Protein AF-0000000074259889 (afdb_homodimer)

InterPro domains:
  IPR001533 Pterin 4 alpha carbinolamine dehydratase [MF_00434] (2-91)
  IPR001533 Pterin 4 alpha carbinolamine dehydratase [PF01329] (4-90)
  IPR001533 Pterin 4 alpha carbinolamine dehydratase [PTHR12599] (6-91)
  IPR036428 Pterin 4 alpha carbinolamine dehydratase superfamily [G3DSA:3.30.1360.20] (1-92)
  IPR036428 Pterin 4 alpha carbinolamine dehydratase superfamily [SSF55248] (1-91)

Structure (mmCIF, N/CA/C/O backbone):
data_AF-0000000074259889-model_v1
#
loop_
_entity.id
_entity.type
_entity.pdbx_description
1 polymer 'Putative pterin-4-alpha-carbinolamine dehydratase'
#
loop_
_atom_site.group_PDB
_atom_site.id
_atom_site.type_symbol
_atom_site.label_atom_id
_atom_site.label_alt_id
_atom_site.label_comp_id
_atom_site.label_asym_id
_atom_site.label_entity_id
_atom_site.label_seq_id
_atom_site.pdbx_PDB_ins_code
_atom_site.Cartn_x
_atom_site.Cartn_y
_atom_site.Cartn_z
_atom_site.occupancy
_atom_site.B_iso_or_equiv
_atom_site.auth_seq_id
_atom_site.auth_comp_id
_atom_site.auth_asym_id
_atom_site.auth_atom_id
_atom_site.pdbx_PDB_model_num
ATOM 1 N N . MET A 1 1 ? -11.625 -25.125 -8.094 1 65.19 1 MET A N 1
ATOM 2 C CA . MET A 1 1 ? -10.789 -24.484 -7.082 1 65.19 1 MET A CA 1
ATOM 3 C C . MET A 1 1 ? -9.312 -24.703 -7.371 1 65.19 1 MET A C 1
ATOM 5 O O . MET A 1 1 ? -8.938 -25.719 -7.961 1 65.19 1 MET A O 1
ATOM 9 N N . ALA A 1 2 ? -8.523 -23.531 -7.41 1 77.81 2 ALA A N 1
ATOM 10 C CA . ALA A 1 2 ? -7.109 -23.719 -7.734 1 77.81 2 ALA A CA 1
ATOM 11 C C . ALA A 1 2 ? -6.426 -24.625 -6.715 1 77.81 2 ALA A C 1
ATOM 13 O O . ALA A 1 2 ? -6.773 -24.609 -5.527 1 77.81 2 ALA A O 1
ATOM 14 N N . ASP A 1 3 ? -5.613 -25.5 -7.137 1 90.56 3 ASP A N 1
ATOM 15 C CA . ASP A 1 3 ? -4.91 -26.453 -6.277 1 90.56 3 ASP A CA 1
ATOM 16 C C . ASP A 1 3 ? -3.805 -25.766 -5.484 1 90.56 3 ASP A C 1
ATOM 18 O O . ASP A 1 3 ? -3.062 -24.953 -6.023 1 90.56 3 ASP A O 1
ATOM 22 N N . LEU A 1 4 ? -3.832 -26.172 -4.176 1 97.5 4 LEU A N 1
ATOM 23 C CA . LEU A 1 4 ? -2.732 -25.734 -3.324 1 97.5 4 LEU A CA 1
ATOM 24 C C . LEU A 1 4 ? -1.427 -26.406 -3.73 1 97.5 4 LEU A C 1
ATOM 26 O O . LEU A 1 4 ? -1.41 -27.594 -4.043 1 97.5 4 LEU A O 1
ATOM 30 N N . LEU A 1 5 ? -0.472 -25.609 -3.768 1 98.06 5 LEU A N 1
ATOM 31 C CA . LEU A 1 5 ? 0.865 -26.172 -3.889 1 98.06 5 LEU A CA 1
ATOM 32 C C . LEU A 1 5 ? 1.308 -26.797 -2.57 1 98.06 5 LEU A C 1
ATOM 34 O O . LEU A 1 5 ? 0.966 -26.297 -1.495 1 98.06 5 LEU A O 1
ATOM 38 N N . SER A 1 6 ? 2.07 -27.859 -2.635 1 97.19 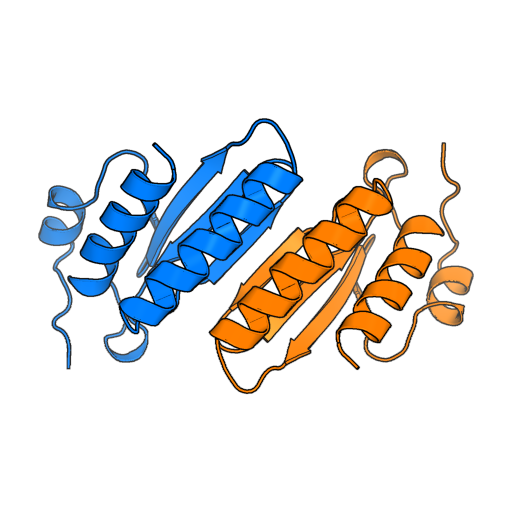6 SER A N 1
ATOM 39 C CA . SER A 1 6 ? 2.701 -28.422 -1.446 1 97.19 6 SER A CA 1
ATOM 40 C C . SER A 1 6 ? 3.842 -27.547 -0.956 1 97.19 6 SER A C 1
ATOM 42 O O . SER A 1 6 ? 4.32 -26.672 -1.689 1 97.19 6 SER A O 1
ATOM 44 N N . ASP A 1 7 ? 4.195 -27.797 0.319 1 96.56 7 ASP A N 1
ATOM 45 C CA . ASP A 1 7 ? 5.324 -27.047 0.867 1 96.56 7 ASP A CA 1
ATOM 46 C C . ASP A 1 7 ? 6.562 -27.203 -0.015 1 96.56 7 ASP A C 1
ATOM 48 O O . ASP A 1 7 ? 7.305 -26.25 -0.223 1 96.56 7 ASP A O 1
ATOM 52 N N . GLU A 1 8 ? 6.781 -28.375 -0.462 1 97.31 8 GLU A N 1
ATOM 53 C CA . GLU A 1 8 ? 7.926 -28.656 -1.318 1 97.31 8 GLU A CA 1
ATOM 54 C C . GLU A 1 8 ? 7.824 -27.922 -2.646 1 97.31 8 GLU A C 1
ATOM 56 O O . GLU A 1 8 ? 8.812 -27.359 -3.129 1 97.31 8 GLU A O 1
ATOM 61 N N . GLU A 1 9 ? 6.629 -27.938 -3.227 1 97.62 9 GLU A N 1
ATOM 62 C CA . GLU A 1 9 ? 6.414 -27.234 -4.488 1 97.62 9 GLU A CA 1
ATOM 63 C C . GLU A 1 9 ? 6.652 -25.734 -4.332 1 97.62 9 GLU A C 1
ATOM 65 O O . GLU A 1 9 ? 7.277 -25.109 -5.191 1 97.62 9 GLU A O 1
ATOM 70 N N . VAL A 1 10 ? 6.137 -25.141 -3.283 1 98.25 10 VAL A N 1
ATOM 71 C CA . VAL A 1 10 ? 6.348 -23.719 -3.035 1 98.25 10 VAL A CA 1
ATOM 72 C C . VAL A 1 10 ? 7.844 -23.422 -2.936 1 98.25 10 VAL A C 1
ATOM 74 O O . VAL A 1 10 ? 8.344 -22.5 -3.576 1 98.25 10 VAL A O 1
ATOM 77 N N . SER A 1 11 ? 8.539 -24.203 -2.113 1 97.12 11 SER A N 1
ATOM 78 C CA . SER A 1 11 ? 9.969 -24 -1.901 1 97.12 11 SER A CA 1
ATOM 79 C C . SER A 1 11 ? 10.734 -24.078 -3.217 1 97.12 11 SER A C 1
ATOM 81 O O . SER A 1 11 ? 11.664 -23.297 -3.445 1 97.12 11 SER A O 1
ATOM 83 N N . GLU A 1 12 ? 10.406 -24.938 -4.055 1 97.5 12 GLU A N 1
ATOM 84 C CA . GLU A 1 12 ? 11.102 -25.172 -5.316 1 97.5 12 GLU A CA 1
ATOM 85 C C . GLU A 1 12 ? 10.797 -24.078 -6.332 1 97.5 12 GLU A C 1
ATOM 87 O O . GLU A 1 12 ? 11.648 -23.719 -7.152 1 97.5 12 GLU A O 1
ATOM 92 N N . ARG A 1 13 ? 9.586 -23.547 -6.281 1 98.06 13 ARG A N 1
ATOM 93 C CA . ARG A 1 13 ? 9.109 -22.703 -7.367 1 98.06 13 ARG A CA 1
ATOM 94 C C . ARG A 1 13 ? 9.188 -21.219 -6.98 1 98.06 13 ARG A C 1
ATOM 96 O O . ARG A 1 13 ? 9.016 -20.344 -7.824 1 98.06 13 ARG A O 1
ATOM 103 N N . LEU A 1 14 ? 9.406 -21 -5.75 1 98.38 14 LEU A N 1
ATOM 104 C CA . LEU A 1 14 ? 9.422 -19.641 -5.254 1 98.38 14 LEU A CA 1
ATOM 105 C C . LEU A 1 14 ? 10.539 -18.828 -5.91 1 98.38 14 LEU A C 1
ATOM 107 O O . LEU A 1 14 ? 11.703 -19.25 -5.887 1 98.38 14 LEU A O 1
ATOM 111 N N . PRO A 1 15 ? 10.242 -17.656 -6.613 1 98.38 15 PRO A N 1
ATOM 112 C CA . PRO A 1 15 ? 11.305 -16.859 -7.223 1 98.38 15 PRO A CA 1
ATOM 113 C C . PRO A 1 15 ? 12.266 -16.266 -6.191 1 98.38 15 PRO A C 1
ATOM 115 O O . PRO A 1 15 ? 11.93 -16.188 -5.008 1 98.38 15 PRO A O 1
ATOM 118 N N . ALA A 1 16 ? 13.391 -15.781 -6.668 1 96.31 16 ALA A N 1
ATOM 119 C CA . ALA A 1 16 ? 14.406 -15.203 -5.793 1 96.31 16 ALA A CA 1
ATOM 120 C C . ALA A 1 16 ? 13.844 -14.016 -5.008 1 96.31 16 ALA A C 1
ATOM 122 O O . ALA A 1 16 ? 13.016 -13.266 -5.52 1 96.31 16 ALA A O 1
ATOM 123 N N . ASP A 1 17 ? 14.242 -13.922 -3.701 1 98 17 ASP A N 1
ATOM 124 C CA . ASP A 1 17 ? 13.984 -12.773 -2.832 1 98 17 ASP A CA 1
ATOM 125 C C . ASP A 1 17 ? 12.578 -12.828 -2.252 1 98 17 ASP A C 1
ATOM 127 O O . ASP A 1 17 ? 12.211 -12 -1.415 1 98 17 ASP A O 1
ATOM 131 N N . TRP A 1 18 ? 11.703 -13.75 -2.754 1 98.81 18 TRP A N 1
ATOM 132 C CA . TRP A 1 18 ? 10.438 -14.016 -2.092 1 98.81 18 TRP A CA 1
ATOM 133 C C . TRP A 1 18 ? 10.617 -14.992 -0.932 1 98.81 18 TRP A C 1
ATOM 135 O O . TRP A 1 18 ? 11.453 -15.891 -0.999 1 98.81 18 TRP A O 1
ATOM 145 N N . GLU A 1 19 ? 9.812 -14.797 0.074 1 98.69 19 GLU A N 1
ATOM 146 C CA . GLU A 1 19 ? 9.844 -15.688 1.234 1 98.69 19 GLU A CA 1
ATOM 147 C C . GLU A 1 19 ? 8.445 -16.188 1.576 1 98.69 19 GLU A C 1
ATOM 149 O O . GLU A 1 19 ? 7.457 -15.477 1.377 1 98.69 19 GLU A O 1
ATOM 154 N N . ARG A 1 20 ? 8.391 -17.375 2.129 1 98.38 20 ARG A N 1
ATOM 155 C CA . ARG A 1 20 ? 7.121 -17.922 2.605 1 98.38 20 ARG A CA 1
ATOM 156 C C . ARG A 1 20 ? 6.855 -17.5 4.047 1 98.38 20 ARG A C 1
ATOM 158 O O . ARG A 1 20 ? 7.723 -17.641 4.914 1 98.38 20 ARG A O 1
ATOM 165 N N . GLU A 1 21 ? 5.797 -16.969 4.293 1 98.44 21 GLU A N 1
ATOM 166 C CA . GLU A 1 21 ? 5.277 -16.672 5.629 1 98.44 21 GLU A CA 1
ATOM 167 C C . GLU A 1 21 ? 3.908 -17.312 5.84 1 98.44 21 GLU A C 1
ATOM 169 O O . GLU A 1 21 ? 2.879 -16.703 5.535 1 98.44 21 GLU A O 1
ATOM 174 N N . GLY A 1 22 ? 3.908 -18.531 6.422 1 97.56 22 GLY A N 1
ATOM 175 C CA . GLY A 1 22 ? 2.656 -19.25 6.551 1 97.56 22 GLY A CA 1
ATOM 176 C C . GLY A 1 22 ? 2.016 -19.578 5.215 1 97.56 22 GLY A C 1
ATOM 177 O O . GLY A 1 22 ? 2.635 -20.234 4.371 1 97.56 22 GLY A O 1
ATOM 178 N N . ASP A 1 23 ? 0.833 -19.078 4.977 1 98.06 23 ASP A N 1
ATOM 179 C CA . ASP A 1 23 ? 0.078 -19.391 3.77 1 98.06 23 ASP A CA 1
ATOM 180 C C . ASP A 1 23 ? 0.255 -18.312 2.711 1 98.06 23 ASP A C 1
ATOM 182 O O . ASP A 1 23 ? -0.499 -18.25 1.737 1 98.06 23 ASP A O 1
ATOM 186 N N . GLU A 1 24 ? 1.222 -17.469 2.869 1 98.81 24 GLU A N 1
ATOM 187 C CA . GLU A 1 24 ? 1.495 -16.391 1.914 1 98.81 24 GLU A CA 1
ATOM 188 C C . GLU A 1 24 ? 2.941 -16.438 1.431 1 98.81 24 GLU A C 1
ATOM 190 O O . GLU A 1 24 ? 3.805 -17.016 2.096 1 98.81 24 GLU A O 1
ATOM 195 N N . ILE A 1 25 ? 3.168 -15.82 0.28 1 98.88 25 ILE A N 1
ATOM 196 C CA . ILE A 1 25 ? 4.523 -15.469 -0.126 1 98.88 25 ILE A CA 1
ATOM 197 C C . ILE A 1 25 ? 4.688 -13.945 -0.124 1 98.88 25 ILE A C 1
ATOM 199 O O . ILE A 1 25 ? 3.75 -13.219 -0.451 1 98.88 25 ILE A O 1
ATOM 203 N N . VAL A 1 26 ? 5.895 -13.508 0.287 1 98.94 26 VAL A N 1
ATOM 204 C CA . VAL A 1 26 ? 6.09 -12.094 0.577 1 98.94 26 VAL A CA 1
ATOM 205 C C . VAL A 1 26 ? 7.43 -11.633 0.017 1 98.94 26 VAL A C 1
ATOM 207 O O . VAL A 1 26 ? 8.43 -12.344 0.12 1 98.94 26 VAL A O 1
ATOM 210 N N . ARG A 1 27 ? 7.48 -10.461 -0.541 1 98.94 27 ARG A N 1
ATOM 211 C CA . ARG A 1 27 ? 8.711 -9.797 -0.958 1 98.94 27 ARG A CA 1
ATOM 212 C C . ARG A 1 27 ? 8.617 -8.289 -0.742 1 98.94 27 ARG A C 1
ATOM 214 O O . ARG A 1 27 ? 7.57 -7.684 -0.977 1 98.94 27 ARG A O 1
ATOM 221 N N . THR A 1 28 ? 9.711 -7.691 -0.305 1 98.94 28 THR A N 1
ATOM 222 C CA . THR A 1 28 ? 9.836 -6.242 -0.22 1 98.94 28 THR A CA 1
ATOM 223 C C . THR A 1 28 ? 10.781 -5.719 -1.302 1 98.94 28 THR A C 1
ATOM 225 O O . THR A 1 28 ? 11.906 -6.199 -1.438 1 98.94 28 THR A O 1
ATOM 228 N N . TYR A 1 29 ? 10.266 -4.793 -2.105 1 98.94 29 TYR A N 1
ATOM 229 C CA . TYR A 1 29 ? 11.039 -4.094 -3.129 1 98.94 29 TYR A CA 1
ATOM 230 C C . TYR A 1 29 ? 11.539 -2.752 -2.611 1 98.94 29 TYR A C 1
ATOM 232 O O . TYR A 1 29 ? 10.805 -2.029 -1.93 1 98.94 29 TYR A O 1
ATOM 240 N N . GLU A 1 30 ? 12.758 -2.41 -2.93 1 98.81 30 GLU A N 1
ATOM 241 C CA . GLU A 1 30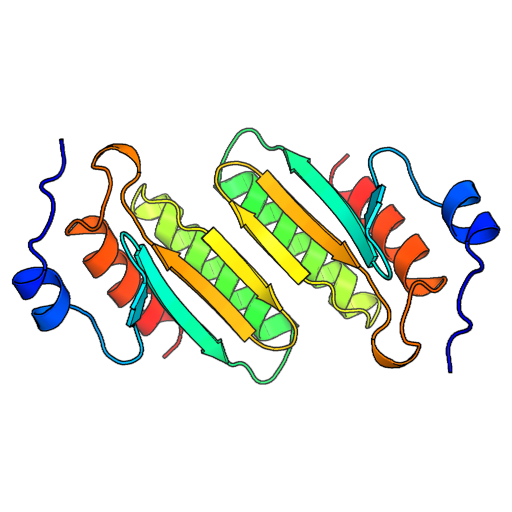 ? 13.336 -1.136 -2.525 1 98.81 30 GLU A CA 1
ATOM 242 C C . GLU A 1 30 ? 13.508 -0.203 -3.721 1 98.81 30 GLU A C 1
ATOM 244 O O . GLU A 1 30 ? 13.805 -0.654 -4.828 1 98.81 30 GLU A O 1
ATOM 249 N N . PHE A 1 31 ? 13.328 1.101 -3.439 1 98.81 31 PHE A N 1
ATOM 250 C CA . PHE A 1 31 ? 13.406 2.107 -4.492 1 98.81 31 PHE A CA 1
ATOM 251 C C . PHE A 1 31 ? 14.227 3.307 -4.031 1 98.81 31 PHE A C 1
ATOM 253 O O . PHE A 1 31 ? 14.492 3.465 -2.838 1 98.81 31 PHE A O 1
ATOM 260 N N . ASP A 1 32 ? 14.578 4.18 -4.949 1 98.38 32 ASP A N 1
ATOM 261 C CA . ASP A 1 32 ? 15.391 5.352 -4.641 1 98.38 32 ASP A CA 1
ATOM 262 C C . ASP A 1 32 ? 14.531 6.496 -4.113 1 98.38 32 ASP A C 1
ATOM 264 O O . ASP A 1 32 ? 15.047 7.43 -3.492 1 98.38 32 ASP A O 1
ATOM 268 N N . SER A 1 33 ? 13.219 6.453 -4.434 1 98.62 33 SER A N 1
ATOM 269 C CA . SER A 1 33 ? 12.305 7.504 -3.994 1 98.62 33 SER A CA 1
ATOM 270 C C . SER A 1 33 ? 10.93 6.941 -3.66 1 98.62 33 SER A C 1
ATOM 272 O O . SER A 1 33 ? 10.586 5.836 -4.09 1 98.62 33 SER A O 1
ATOM 274 N N . TYR A 1 34 ? 10.227 7.734 -2.82 1 98.69 34 TYR A N 1
ATOM 275 C CA . TYR A 1 34 ? 8.859 7.363 -2.49 1 98.69 34 TYR A CA 1
ATOM 276 C C . TYR A 1 34 ? 8.016 7.207 -3.752 1 98.69 34 TYR A C 1
ATOM 278 O O . TYR A 1 34 ? 7.273 6.23 -3.893 1 98.69 34 TYR A O 1
ATOM 286 N N . LEU A 1 35 ? 8.156 8.133 -4.695 1 98.62 35 LEU A N 1
ATOM 287 C CA . LEU A 1 35 ? 7.32 8.164 -5.891 1 98.62 35 LEU A CA 1
ATOM 288 C C . LEU A 1 35 ? 7.617 6.961 -6.785 1 98.62 35 LEU A C 1
ATOM 290 O O . LEU A 1 35 ? 6.715 6.426 -7.434 1 98.62 35 LEU A O 1
ATOM 294 N N . GLU A 1 36 ? 8.828 6.512 -6.82 1 98.75 36 GLU A N 1
ATOM 295 C CA . GLU A 1 36 ? 9.148 5.309 -7.582 1 98.75 36 GLU A CA 1
ATOM 296 C C . GLU A 1 36 ? 8.43 4.09 -7.012 1 98.75 36 GLU A C 1
ATOM 298 O O . GLU A 1 36 ? 7.941 3.24 -7.762 1 98.75 36 GLU A O 1
ATOM 303 N N . GLY A 1 37 ? 8.43 3.963 -5.672 1 98.88 37 GLY A N 1
ATOM 304 C CA . GLY A 1 37 ? 7.664 2.895 -5.047 1 98.88 37 GLY A CA 1
ATOM 305 C C . GLY A 1 37 ? 6.184 2.951 -5.371 1 98.88 37 GLY A C 1
ATOM 306 O O . GLY A 1 37 ? 5.566 1.925 -5.664 1 98.88 37 GLY A O 1
ATOM 307 N N . VAL A 1 38 ? 5.672 4.195 -5.328 1 98.94 38 VAL A N 1
ATOM 308 C CA . VAL A 1 38 ? 4.273 4.402 -5.688 1 98.94 38 VAL A CA 1
ATOM 309 C C . VAL A 1 38 ? 4.031 3.932 -7.117 1 98.94 38 VAL A C 1
ATOM 311 O O . VAL A 1 38 ? 3.035 3.262 -7.398 1 98.94 38 VAL A O 1
ATOM 314 N N . GLY A 1 39 ? 4.91 4.297 -7.984 1 98.88 39 GLY A N 1
ATOM 315 C CA . GLY A 1 39 ? 4.797 3.865 -9.367 1 98.88 39 GLY A CA 1
ATOM 316 C C . GLY A 1 39 ? 4.809 2.355 -9.523 1 98.88 39 GLY A C 1
ATOM 317 O O . GLY A 1 39 ? 4.012 1.797 -10.281 1 98.88 39 GLY A O 1
ATOM 318 N N . PHE A 1 40 ? 5.73 1.676 -8.844 1 98.94 40 PHE A N 1
ATOM 319 C CA . PHE A 1 40 ? 5.781 0.218 -8.867 1 98.94 40 PHE A CA 1
ATOM 320 C C . PHE A 1 40 ? 4.465 -0.379 -8.383 1 98.94 40 PHE A C 1
ATOM 322 O O . PHE A 1 40 ? 3.939 -1.31 -8.992 1 98.94 40 PHE A O 1
ATOM 329 N N . ALA A 1 41 ? 3.916 0.154 -7.262 1 98.94 41 ALA A N 1
ATOM 330 C CA . ALA A 1 41 ? 2.676 -0.381 -6.703 1 98.94 41 ALA A CA 1
ATOM 331 C C . ALA A 1 41 ? 1.521 -0.234 -7.691 1 98.94 41 ALA A C 1
ATOM 333 O O . ALA A 1 41 ? 0.7 -1.142 -7.836 1 98.94 41 ALA A O 1
ATOM 334 N N . ALA A 1 42 ? 1.481 0.94 -8.344 1 98.88 42 ALA A N 1
ATOM 335 C CA . ALA A 1 42 ? 0.447 1.153 -9.359 1 98.88 42 ALA A CA 1
ATOM 336 C C . ALA A 1 42 ? 0.587 0.156 -10.5 1 98.88 42 ALA A C 1
ATOM 338 O O . ALA A 1 42 ? -0.401 -0.437 -10.945 1 98.88 42 ALA A O 1
ATOM 339 N N . GLY A 1 43 ? 1.8 -0.02 -11 1 98.94 43 GLY A N 1
ATOM 340 C CA . GLY A 1 43 ? 2.045 -1.004 -12.047 1 98.94 43 GLY A CA 1
ATOM 341 C C . GLY A 1 43 ? 1.697 -2.418 -11.625 1 98.94 43 GLY A C 1
ATOM 342 O O . GLY A 1 43 ? 1.059 -3.156 -12.375 1 98.94 43 GLY A O 1
ATOM 343 N N . ALA A 1 44 ? 2.145 -2.787 -10.445 1 98.94 44 ALA A N 1
ATOM 344 C CA . ALA A 1 44 ? 1.837 -4.105 -9.898 1 98.94 44 ALA A CA 1
ATOM 345 C C . ALA A 1 44 ? 0.33 -4.309 -9.766 1 98.94 44 ALA A C 1
ATOM 347 O O . ALA A 1 44 ? -0.183 -5.395 -10.047 1 98.94 44 ALA A O 1
ATOM 348 N N . GLY A 1 45 ? -0.356 -3.244 -9.305 1 98.94 45 GLY A N 1
ATOM 349 C CA . GLY A 1 45 ? -1.808 -3.305 -9.258 1 98.94 45 GLY A CA 1
ATOM 350 C C . GLY A 1 45 ? -2.438 -3.609 -10.602 1 98.94 45 GLY A C 1
ATOM 351 O O . GLY A 1 45 ? -3.408 -4.367 -10.68 1 98.94 45 GLY A O 1
ATOM 352 N N . GLY A 1 46 ? -1.946 -2.947 -11.633 1 98.75 46 GLY A N 1
ATOM 353 C CA . GLY A 1 46 ? -2.416 -3.24 -12.977 1 98.75 46 GLY A CA 1
ATOM 354 C C . GLY A 1 46 ? -2.205 -4.688 -13.383 1 98.75 46 GLY A C 1
ATOM 355 O O . GLY A 1 46 ? -3.1 -5.312 -13.953 1 98.75 46 GLY A O 1
ATOM 356 N N . LEU A 1 47 ? -1.044 -5.242 -13.133 1 98.88 47 LEU A N 1
ATOM 357 C CA . LEU A 1 47 ? -0.749 -6.641 -13.422 1 98.88 47 LEU A CA 1
ATOM 358 C C . LEU A 1 47 ? -1.682 -7.566 -12.648 1 98.88 47 LEU A C 1
ATOM 360 O O . LEU A 1 47 ? -2.133 -8.586 -13.172 1 98.88 47 LEU A O 1
ATOM 364 N N . ALA A 1 48 ? -1.902 -7.227 -11.406 1 98.88 48 ALA A N 1
ATOM 365 C CA . ALA A 1 48 ? -2.795 -8 -10.547 1 98.88 48 ALA A CA 1
ATOM 366 C C . ALA A 1 48 ? -4.199 -8.07 -11.133 1 98.88 48 ALA A C 1
ATOM 368 O O . ALA A 1 48 ? -4.828 -9.133 -11.141 1 98.88 48 ALA A O 1
ATOM 369 N N . GLU A 1 49 ? -4.672 -6.918 -11.609 1 98.56 49 GLU A N 1
ATOM 370 C CA . GLU A 1 49 ? -5.988 -6.855 -12.25 1 98.56 49 GLU A CA 1
ATOM 371 C C . GLU A 1 49 ? -6.035 -7.723 -13.5 1 98.56 49 GLU A C 1
ATOM 373 O O . GLU A 1 49 ? -7 -8.461 -13.719 1 98.56 49 GLU A O 1
ATOM 378 N N . GLU A 1 50 ? -5.035 -7.613 -14.289 1 98.25 50 GLU A N 1
ATOM 379 C CA . GLU A 1 50 ? -4.949 -8.414 -15.508 1 98.25 50 GLU A CA 1
ATOM 380 C C . GLU A 1 50 ? -4.996 -9.906 -15.188 1 98.25 50 GLU A C 1
ATOM 382 O O . GLU A 1 50 ? -5.621 -10.68 -15.914 1 98.25 50 GLU A O 1
ATOM 387 N N . ALA A 1 51 ? -4.359 -10.273 -14.164 1 98.19 51 ALA A N 1
ATOM 388 C CA . ALA A 1 51 ? -4.254 -11.672 -13.766 1 98.19 51 ALA A CA 1
ATOM 389 C C . ALA A 1 51 ? -5.488 -12.117 -12.984 1 98.19 51 ALA A C 1
ATOM 391 O O . ALA A 1 51 ? -5.629 -13.297 -12.656 1 98.19 51 ALA A O 1
ATOM 392 N N . PHE A 1 52 ? -6.336 -11.172 -12.633 1 97.44 52 PHE A N 1
ATOM 393 C CA . PHE A 1 52 ? -7.473 -11.398 -11.75 1 97.44 52 PHE A CA 1
ATOM 394 C C . PHE A 1 52 ? -7.031 -12.07 -10.461 1 97.44 52 PHE A C 1
ATOM 396 O O . PHE A 1 52 ? -7.629 -13.062 -10.031 1 97.44 52 PHE A O 1
ATOM 403 N N . HIS A 1 53 ? -6.027 -11.633 -9.867 1 98.31 53 HIS A N 1
ATOM 404 C CA . HIS A 1 53 ? -5.398 -12.047 -8.617 1 98.31 53 HIS A CA 1
ATOM 405 C C . HIS A 1 53 ? -4.859 -10.844 -7.844 1 98.31 53 HIS A C 1
ATOM 407 O O . HIS A 1 53 ? -3.979 -10.133 -8.336 1 98.31 53 HIS A O 1
ATOM 413 N N . HIS A 1 54 ? -5.453 -10.648 -6.633 1 98.62 54 HIS A N 1
ATOM 414 C CA . HIS A 1 54 ? -5.301 -9.336 -6.023 1 98.62 54 HIS A CA 1
ATOM 415 C C . HIS A 1 54 ? -4.492 -9.414 -4.73 1 98.62 54 HIS A C 1
ATOM 417 O O . HIS A 1 54 ? -5.031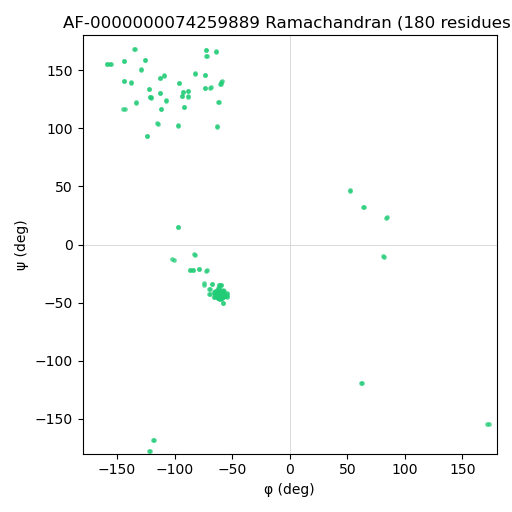 -9.773 -3.68 1 98.62 54 HIS A O 1
ATOM 423 N N . PRO A 1 55 ? -3.234 -9.008 -4.734 1 98.81 55 PRO A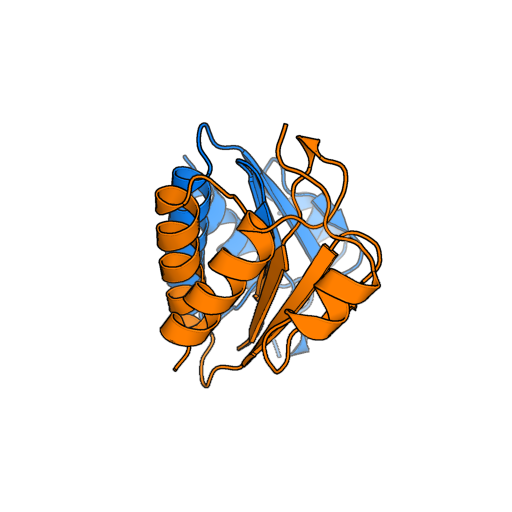 N 1
ATOM 424 C CA . PRO A 1 55 ? -2.34 -9.016 -3.574 1 98.81 55 PRO A CA 1
ATOM 425 C C . PRO A 1 55 ? -2.684 -7.926 -2.559 1 98.81 55 PRO A C 1
ATOM 427 O O . PRO A 1 55 ? -3.523 -7.066 -2.832 1 98.81 55 PRO A O 1
ATOM 430 N N . GLU A 1 56 ? -2.119 -8.031 -1.426 1 98.94 56 GLU A N 1
ATOM 431 C CA . GLU A 1 56 ? -1.921 -6.855 -0.587 1 98.94 56 GLU A CA 1
ATOM 432 C C . GLU A 1 56 ? -0.601 -6.164 -0.91 1 98.94 56 GLU A C 1
ATOM 434 O O . GLU A 1 56 ? 0.428 -6.824 -1.075 1 98.94 56 GLU A O 1
ATOM 439 N N . LEU A 1 57 ? -0.586 -4.863 -1.086 1 99 57 LEU A N 1
ATOM 440 C CA . LEU A 1 57 ? 0.606 -4.051 -1.31 1 99 57 LEU A CA 1
ATOM 441 C C . LEU A 1 57 ? 0.738 -2.975 -0.238 1 99 57 LEU A C 1
ATOM 443 O O . LEU A 1 57 ? -0.218 -2.246 0.037 1 99 57 LEU A O 1
ATOM 447 N N . THR A 1 58 ? 1.822 -2.898 0.395 1 99 58 THR A N 1
ATOM 448 C CA . THR A 1 58 ? 2.105 -1.838 1.354 1 99 58 THR A CA 1
ATOM 449 C C . THR A 1 58 ? 3.203 -0.917 0.833 1 99 58 THR A C 1
ATOM 451 O O . THR A 1 58 ? 4.332 -1.357 0.598 1 99 58 THR A O 1
ATOM 454 N N . ILE A 1 59 ? 2.799 0.297 0.638 1 99 59 ILE A N 1
ATOM 455 C CA . ILE A 1 59 ? 3.742 1.333 0.231 1 99 59 ILE A CA 1
ATOM 456 C C . ILE A 1 59 ? 4.293 2.043 1.466 1 99 59 ILE A C 1
ATOM 458 O O . ILE A 1 59 ? 3.535 2.629 2.242 1 99 59 ILE A O 1
ATOM 462 N N . GLY A 1 60 ? 5.559 1.962 1.675 1 98.75 60 GLY A N 1
ATOM 463 C CA . GLY A 1 60 ? 6.27 2.713 2.695 1 98.75 60 GLY A CA 1
ATOM 464 C C . GLY A 1 60 ? 7.32 3.646 2.125 1 98.75 60 GLY A C 1
ATOM 465 O O . GLY A 1 60 ? 7.328 3.922 0.924 1 98.75 60 GLY A O 1
ATOM 466 N N . TRP A 1 61 ? 8.156 4.141 3.119 1 98 61 TRP A N 1
ATOM 467 C CA . TRP A 1 61 ? 9.234 5.023 2.689 1 98 61 TRP A CA 1
ATOM 468 C C . TRP A 1 61 ? 10.211 4.285 1.783 1 98 61 TRP A C 1
ATOM 470 O O . TRP A 1 61 ? 11.039 3.506 2.26 1 98 61 TRP A O 1
ATOM 480 N N . ARG A 1 62 ? 10.156 4.469 0.556 1 98.44 62 ARG A N 1
ATOM 481 C CA . ARG A 1 62 ? 11.062 3.984 -0.483 1 98.44 62 ARG A CA 1
ATOM 482 C C . ARG A 1 62 ? 11.047 2.461 -0.551 1 98.44 62 ARG A C 1
ATOM 484 O O . ARG A 1 62 ? 12.078 1.838 -0.805 1 98.44 62 ARG A O 1
ATOM 491 N N . GLU A 1 63 ? 9.969 1.863 -0.28 1 98.88 63 GLU A N 1
ATOM 492 C CA . GLU A 1 63 ? 9.812 0.416 -0.395 1 98.88 63 GLU A CA 1
ATOM 493 C C . GLU A 1 63 ? 8.352 0.027 -0.592 1 98.88 63 GLU A C 1
ATOM 495 O O . GLU A 1 63 ? 7.449 0.77 -0.201 1 98.88 63 GLU A O 1
ATOM 500 N N . VAL A 1 64 ? 8.133 -1.127 -1.196 1 99 64 VAL A N 1
ATOM 501 C CA . VAL A 1 64 ? 6.816 -1.73 -1.35 1 99 64 VAL A CA 1
ATOM 502 C C . VAL A 1 64 ? 6.875 -3.207 -0.968 1 99 64 VAL A C 1
ATOM 504 O O . VAL A 1 64 ? 7.691 -3.961 -1.504 1 99 64 VAL A O 1
ATOM 507 N N . GLU A 1 65 ? 6.078 -3.582 -0.016 1 99 65 GLU A N 1
ATOM 508 C CA . GLU A 1 65 ? 5.902 -4.996 0.298 1 99 65 GLU A CA 1
ATOM 509 C C . GLU A 1 65 ? 4.715 -5.586 -0.457 1 99 65 GLU A C 1
ATOM 511 O O . GLU A 1 65 ? 3.631 -5 -0.475 1 99 65 GLU A O 1
ATOM 516 N N . ALA A 1 66 ? 4.961 -6.711 -1.066 1 99 66 ALA A N 1
ATOM 517 C CA . ALA A 1 66 ? 3.9 -7.465 -1.729 1 99 66 ALA A CA 1
ATOM 518 C C . ALA A 1 66 ? 3.635 -8.781 -1.009 1 99 66 ALA A C 1
ATOM 520 O O . ALA A 1 66 ? 4.566 -9.516 -0.677 1 99 66 ALA A O 1
ATOM 521 N N . ARG A 1 67 ? 2.41 -9.086 -0.711 1 98.94 67 ARG A N 1
ATOM 522 C CA . ARG A 1 67 ? 1.961 -10.359 -0.15 1 98.94 67 ARG A CA 1
ATOM 523 C C . ARG A 1 67 ? 0.952 -11.031 -1.069 1 98.94 67 ARG A C 1
ATOM 525 O O . ARG A 1 67 ? -0.022 -10.414 -1.499 1 98.94 67 ARG A O 1
ATOM 532 N N . LEU A 1 68 ? 1.236 -12.289 -1.419 1 98.94 68 LEU A N 1
ATOM 533 C CA . LEU A 1 68 ? 0.39 -13.039 -2.338 1 98.94 68 LEU A CA 1
ATOM 534 C C . LEU A 1 68 ? -0.113 -14.328 -1.688 1 98.94 68 LEU A C 1
ATOM 536 O O . LEU A 1 68 ? 0.646 -15.023 -1.01 1 98.94 68 LEU A O 1
ATOM 540 N N . THR A 1 69 ? -1.328 -14.617 -1.804 1 98.75 69 THR A N 1
ATOM 541 C CA . THR A 1 69 ? -2.002 -15.859 -1.441 1 98.75 69 THR A CA 1
ATOM 542 C C . THR A 1 69 ? -3.314 -16 -2.207 1 98.75 69 THR A C 1
ATOM 544 O O . THR A 1 69 ? -3.881 -15.008 -2.674 1 98.75 69 THR A O 1
ATOM 547 N N . THR A 1 70 ? -3.781 -17.188 -2.396 1 98.38 70 THR A N 1
ATOM 548 C CA . THR A 1 70 ? -5.117 -17.438 -2.926 1 98.38 70 THR A CA 1
ATOM 549 C C . THR A 1 70 ? -6.105 -17.703 -1.794 1 98.38 70 THR A C 1
ATOM 551 O O . THR A 1 70 ? -6.195 -18.828 -1.293 1 98.38 70 THR A O 1
ATOM 554 N N . HIS A 1 71 ? -6.895 -16.734 -1.472 1 96.38 71 HIS A N 1
ATOM 555 C CA . HIS A 1 71 ? -7.73 -16.766 -0.278 1 96.38 71 HIS A CA 1
ATOM 556 C C . HIS A 1 71 ? -8.727 -17.906 -0.324 1 96.38 71 HIS A C 1
ATOM 558 O O . HIS A 1 71 ? -8.914 -18.625 0.669 1 96.38 71 HIS A O 1
ATOM 564 N N . ASP A 1 72 ? -9.32 -18.078 -1.505 1 95.12 72 ASP A N 1
ATOM 565 C CA . ASP A 1 72 ? -10.391 -19.062 -1.591 1 95.12 72 ASP A CA 1
ATOM 566 C C . ASP A 1 72 ? -9.828 -20.484 -1.524 1 95.12 72 ASP A C 1
ATOM 568 O O . ASP A 1 72 ? -10.555 -21.438 -1.208 1 95.12 72 ASP A O 1
ATOM 572 N N . ALA A 1 73 ? -8.578 -20.672 -1.863 1 96.94 73 ALA A N 1
ATOM 573 C CA . ALA A 1 73 ? -7.918 -21.984 -1.775 1 96.94 73 ALA A CA 1
ATOM 574 C C . ALA A 1 73 ? -7.34 -22.203 -0.382 1 96.94 73 ALA A C 1
ATOM 576 O O . ALA A 1 73 ? -7.012 -23.344 -0.018 1 96.94 73 ALA A O 1
ATOM 577 N N . GLY A 1 74 ? -7.105 -21.078 0.346 1 96.94 74 GLY A N 1
ATOM 578 C CA . GLY A 1 74 ? -6.566 -21.172 1.693 1 96.94 74 GLY A CA 1
ATOM 579 C C . GLY A 1 74 ? -5.055 -21.281 1.726 1 96.94 74 GLY A C 1
ATOM 580 O O . GLY A 1 74 ? -4.488 -21.844 2.662 1 96.94 74 GLY A O 1
ATOM 581 N N . GLY A 1 75 ? -4.383 -20.812 0.672 1 98.38 75 GLY A N 1
ATOM 582 C CA . GLY A 1 75 ? -2.934 -20.906 0.629 1 98.38 75 GLY A CA 1
ATOM 583 C C . GLY A 1 75 ? -2.348 -20.516 -0.714 1 98.38 75 GLY A C 1
ATOM 584 O O . GLY A 1 75 ? -2.9 -19.672 -1.413 1 98.38 75 GLY A O 1
ATOM 585 N N . ILE A 1 76 ? -1.176 -21.062 -0.979 1 98.81 76 ILE A N 1
ATOM 586 C CA . ILE A 1 76 ? -0.382 -20.641 -2.131 1 98.81 76 ILE A CA 1
ATOM 587 C C . ILE A 1 76 ? -0.694 -21.547 -3.324 1 98.81 76 ILE A C 1
ATOM 589 O O . ILE A 1 76 ? -0.707 -22.766 -3.197 1 98.81 76 ILE A O 1
ATOM 593 N N . THR A 1 77 ? -1.028 -20.984 -4.477 1 98.69 77 THR A N 1
ATOM 594 C CA . THR A 1 77 ? -1.309 -21.688 -5.723 1 98.69 77 THR A CA 1
ATOM 595 C C . THR A 1 77 ? -0.372 -21.219 -6.832 1 98.69 77 THR A C 1
ATOM 597 O O . THR A 1 77 ? 0.478 -20.344 -6.605 1 98.69 77 THR A O 1
ATOM 600 N N . ASP A 1 78 ? -0.589 -21.766 -8.031 1 98.19 78 ASP A N 1
ATOM 601 C CA . ASP A 1 78 ? 0.205 -21.359 -9.188 1 98.19 78 ASP A CA 1
ATOM 602 C C . ASP A 1 78 ? 0.024 -19.875 -9.484 1 98.19 78 ASP A C 1
ATOM 604 O O . ASP A 1 78 ? 0.956 -19.219 -9.945 1 98.19 78 ASP A O 1
ATOM 608 N N . SER A 1 79 ? -1.183 -19.344 -9.258 1 98.56 79 SER A N 1
ATOM 609 C CA . SER A 1 79 ? -1.466 -17.953 -9.531 1 98.56 79 SER A CA 1
ATOM 610 C C . SER A 1 79 ? -0.558 -17.031 -8.719 1 98.56 79 SER A C 1
ATOM 612 O O . SER A 1 79 ? -0.154 -15.969 -9.195 1 98.56 79 SER A O 1
ATOM 614 N N . ASP A 1 80 ? -0.242 -17.453 -7.523 1 98.81 80 ASP A N 1
ATOM 615 C CA . ASP A 1 80 ? 0.622 -16.656 -6.656 1 98.81 80 ASP A CA 1
ATOM 616 C C . ASP A 1 80 ? 2.055 -16.625 -7.18 1 98.81 80 ASP A C 1
ATOM 618 O O . ASP A 1 80 ? 2.684 -15.57 -7.238 1 98.81 80 ASP A O 1
ATOM 622 N N . ILE A 1 81 ? 2.523 -17.812 -7.617 1 98.81 81 ILE A N 1
ATOM 623 C CA . ILE A 1 81 ? 3.881 -17.922 -8.141 1 98.81 81 ILE A CA 1
ATOM 624 C C . ILE A 1 81 ? 4 -17.125 -9.438 1 98.81 81 ILE A C 1
ATOM 626 O O . ILE A 1 81 ? 4.953 -16.375 -9.625 1 98.81 81 ILE A O 1
ATOM 630 N N . ASP A 1 82 ? 3.014 -17.297 -10.266 1 98.56 82 ASP A N 1
ATOM 631 C CA . ASP A 1 82 ? 3.021 -16.625 -11.562 1 98.56 82 ASP A CA 1
ATOM 632 C C . ASP A 1 82 ? 3.023 -15.102 -11.391 1 98.56 82 ASP A C 1
ATOM 634 O O . ASP A 1 82 ? 3.77 -14.398 -12.07 1 98.56 82 ASP A O 1
ATOM 638 N N . LEU A 1 83 ? 2.213 -14.586 -10.492 1 98.88 83 LEU A N 1
ATOM 639 C CA . LEU A 1 83 ? 2.137 -13.148 -10.289 1 98.88 83 LEU A CA 1
ATOM 640 C C . LEU A 1 83 ? 3.418 -12.617 -9.648 1 98.88 83 LEU A C 1
ATOM 642 O O . LEU A 1 83 ? 3.871 -11.516 -9.977 1 98.88 83 LEU A O 1
ATOM 646 N N . ALA A 1 84 ? 3.975 -13.359 -8.75 1 98.88 84 ALA A N 1
ATOM 647 C CA . ALA A 1 84 ? 5.258 -13 -8.148 1 98.88 84 ALA A CA 1
ATOM 648 C C . ALA A 1 84 ? 6.32 -12.781 -9.227 1 98.88 84 ALA A C 1
ATOM 650 O O . ALA A 1 84 ? 7.074 -11.805 -9.172 1 98.88 84 ALA A O 1
ATOM 651 N N . GLU A 1 85 ? 6.344 -13.688 -10.172 1 98.81 85 GLU A N 1
ATOM 652 C CA . GLU A 1 85 ? 7.309 -13.57 -11.258 1 98.81 85 GLU A CA 1
ATOM 653 C C . GLU A 1 85 ? 7.059 -12.312 -12.086 1 98.81 85 GLU A C 1
ATOM 655 O O . GLU A 1 85 ? 8 -11.641 -12.508 1 98.81 85 GLU A O 1
ATOM 660 N N . ARG A 1 86 ? 5.848 -12 -12.32 1 98.81 86 ARG A N 1
ATOM 661 C CA . ARG A 1 86 ? 5.5 -10.805 -13.07 1 98.81 86 ARG A CA 1
ATOM 662 C C . ARG A 1 86 ? 5.91 -9.539 -12.312 1 98.81 86 ARG A C 1
ATOM 664 O O . ARG A 1 86 ? 6.363 -8.57 -12.922 1 98.81 86 ARG A O 1
ATOM 671 N N . PHE A 1 87 ? 5.703 -9.539 -10.961 1 98.94 87 PHE A N 1
ATOM 672 C CA . PHE A 1 87 ? 6.141 -8.406 -10.156 1 98.94 87 PHE A CA 1
ATOM 673 C C . PHE A 1 87 ? 7.652 -8.234 -10.234 1 98.94 87 PHE A C 1
ATOM 675 O O . PHE A 1 87 ? 8.148 -7.109 -10.32 1 98.94 87 PHE A O 1
ATOM 682 N N . ASP A 1 88 ? 8.367 -9.328 -10.273 1 98.75 88 ASP A N 1
ATOM 683 C CA . ASP A 1 88 ? 9.82 -9.258 -10.375 1 98.75 88 ASP A CA 1
ATOM 684 C C . ASP A 1 88 ? 10.258 -8.664 -11.711 1 98.75 88 ASP A C 1
ATOM 686 O O . ASP A 1 88 ? 11.195 -7.863 -11.766 1 98.75 88 ASP A O 1
ATOM 690 N N . GLU A 1 89 ? 9.609 -9.047 -12.742 1 98.5 89 GLU A N 1
ATOM 691 C CA . GLU A 1 89 ? 9.906 -8.492 -14.055 1 98.5 89 GLU A CA 1
ATOM 692 C C . GLU A 1 89 ? 9.625 -6.992 -14.094 1 98.5 89 GLU A C 1
ATOM 694 O O . GLU A 1 89 ? 10.375 -6.23 -14.711 1 98.5 89 GLU A O 1
ATOM 699 N N . LEU A 1 90 ? 8.555 -6.617 -13.492 1 98.69 90 LEU A N 1
ATOM 700 C CA . LEU A 1 90 ? 8.188 -5.207 -13.438 1 98.69 90 LEU A CA 1
ATOM 701 C C . LEU A 1 90 ? 9.258 -4.395 -12.719 1 98.69 90 LEU A C 1
ATOM 703 O O . LEU A 1 90 ? 9.523 -3.246 -13.086 1 98.69 90 LEU A O 1
ATOM 707 N N . ALA A 1 91 ? 9.812 -4.934 -11.688 1 98.12 91 ALA A N 1
ATOM 708 C CA . ALA A 1 91 ? 10.758 -4.223 -10.836 1 98.12 91 ALA A CA 1
ATOM 709 C C . ALA A 1 91 ? 12.141 -4.18 -11.469 1 98.12 91 ALA A C 1
ATOM 711 O O . ALA A 1 91 ? 13.016 -3.428 -11.023 1 98.12 91 ALA A O 1
ATOM 712 N N . ASP A 1 92 ? 12.492 -5.078 -12.43 1 90.81 92 ASP A N 1
ATOM 713 C CA . ASP A 1 92 ? 13.781 -5.133 -13.109 1 90.81 92 ASP A CA 1
ATOM 714 C C . ASP A 1 92 ? 13.938 -3.969 -14.086 1 90.81 92 ASP A C 1
ATOM 716 O O . ASP A 1 92 ? 15.031 -3.404 -14.219 1 90.81 92 ASP A O 1
ATOM 720 N N . MET B 1 1 ? 12.031 21.922 13.516 1 65.31 1 MET B N 1
ATOM 721 C CA . MET B 1 1 ? 11.289 20.688 13.727 1 65.31 1 MET B CA 1
ATOM 722 C C . MET B 1 1 ? 9.797 20.969 13.883 1 65.31 1 MET B C 1
ATOM 724 O O . MET B 1 1 ? 9.406 22.031 14.352 1 65.31 1 MET B O 1
ATOM 728 N N . ALA B 1 2 ? 8.953 20.203 13.016 1 77.88 2 ALA B N 1
ATOM 729 C CA . ALA B 1 2 ? 7.523 20.5 13.109 1 77.88 2 ALA B CA 1
ATOM 730 C C . ALA B 1 2 ? 7 20.219 14.516 1 77.88 2 ALA B C 1
ATOM 732 O O . ALA B 1 2 ? 7.469 19.297 15.188 1 77.88 2 ALA B O 1
ATOM 733 N N . ASP B 1 3 ? 6.188 21.047 15.031 1 90.75 3 ASP B N 1
ATOM 734 C CA . ASP B 1 3 ? 5.629 20.922 16.375 1 90.75 3 ASP B CA 1
ATOM 735 C C . ASP B 1 3 ? 4.582 19.812 16.422 1 90.75 3 ASP B C 1
ATOM 737 O O . ASP B 1 3 ? 3.748 19.688 15.531 1 90.75 3 ASP B O 1
ATOM 741 N N . LEU B 1 4 ? 4.773 19.016 17.531 1 97.5 4 LEU B N 1
ATOM 742 C CA . LEU B 1 4 ? 3.75 18.016 17.812 1 97.5 4 LEU B CA 1
ATOM 743 C C . LEU B 1 4 ? 2.445 18.672 18.25 1 97.5 4 LEU B C 1
ATOM 745 O O . LEU B 1 4 ? 2.457 19.656 19 1 97.5 4 LEU B O 1
ATOM 749 N N . LEU B 1 5 ? 1.459 18.172 17.688 1 98.06 5 LEU B N 1
ATOM 750 C CA . LEU B 1 5 ? 0.148 18.547 18.203 1 98.06 5 LEU B CA 1
ATOM 751 C C . LEU B 1 5 ? -0.117 17.859 19.547 1 98.06 5 LEU B C 1
ATOM 753 O O . LEU B 1 5 ? 0.311 16.719 19.766 1 98.06 5 LEU B O 1
ATOM 757 N N . SER B 1 6 ? -0.822 18.516 20.438 1 97.06 6 SER B N 1
ATOM 758 C CA . SER B 1 6 ? -1.294 17.875 21.656 1 97.06 6 SER B CA 1
ATOM 759 C C . SER B 1 6 ? -2.422 16.891 21.375 1 97.06 6 SER B C 1
ATOM 761 O O . SER B 1 6 ? -3.021 16.922 20.297 1 97.06 6 SER B O 1
ATOM 763 N N . ASP B 1 7 ? -2.625 16.016 22.375 1 96.5 7 ASP B N 1
ATOM 764 C CA . ASP B 1 7 ? -3.729 15.078 22.234 1 96.5 7 ASP B CA 1
ATOM 765 C C . ASP B 1 7 ? -5.043 15.805 21.953 1 96.5 7 ASP B C 1
ATOM 767 O O . ASP B 1 7 ? -5.852 15.344 21.156 1 96.5 7 ASP B O 1
ATOM 771 N N . GLU B 1 8 ? -5.242 16.859 22.641 1 97.25 8 GLU B N 1
ATOM 772 C CA . GLU B 1 8 ? -6.457 17.656 22.484 1 97.25 8 GLU B CA 1
ATOM 773 C C . GLU B 1 8 ? -6.535 18.25 21.078 1 97.25 8 GLU B C 1
ATOM 775 O O . GLU B 1 8 ? -7.598 18.25 20.453 1 97.25 8 GLU B O 1
ATOM 780 N N . GLU B 1 9 ? -5.406 18.797 20.609 1 97.62 9 GLU B N 1
ATOM 781 C CA . GLU B 1 9 ? -5.367 19.375 19.281 1 97.62 9 GLU B CA 1
ATOM 782 C C . GLU B 1 9 ? -5.668 18.328 18.203 1 97.62 9 GLU B C 1
ATOM 784 O O . GLU B 1 9 ? -6.41 18.594 17.266 1 97.62 9 GLU B O 1
ATOM 789 N N . VAL B 1 10 ? -5.07 17.156 18.312 1 98.19 10 VAL B N 1
ATOM 790 C CA . VAL B 1 10 ? -5.332 16.078 17.359 1 98.19 10 VAL B CA 1
ATOM 791 C C . VAL B 1 10 ? -6.82 15.75 17.344 1 98.19 10 VAL B C 1
ATOM 793 O O . VAL B 1 10 ? -7.438 15.672 16.281 1 98.19 10 VAL B O 1
ATOM 796 N N . SER B 1 11 ? -7.387 15.539 18.531 1 97.06 11 SER B N 1
ATOM 797 C CA . SER B 1 11 ? -8.797 15.18 18.641 1 97.06 11 SER B CA 1
ATOM 798 C C . SER B 1 11 ? -9.695 16.219 18 1 97.06 11 SER B C 1
ATOM 800 O O . SER B 1 11 ? -10.68 15.875 17.344 1 97.06 11 SER B O 1
ATOM 802 N N . GLU B 1 12 ? -9.414 17.422 18.141 1 97.44 12 GLU B N 1
ATOM 803 C CA . GLU B 1 12 ? -10.227 18.531 17.641 1 97.44 12 GLU B CA 1
ATOM 804 C C . GLU B 1 12 ? -10.086 18.672 16.125 1 97.44 12 GLU B C 1
ATOM 806 O O . GLU B 1 12 ? -11.039 19.062 15.445 1 97.44 12 GLU B O 1
ATOM 811 N N . ARG B 1 13 ? -8.906 18.391 15.617 1 98 13 ARG B N 1
ATOM 812 C CA . ARG B 1 13 ? -8.594 18.75 14.234 1 98 13 ARG B CA 1
ATOM 813 C C . ARG B 1 13 ? -8.719 17.547 13.312 1 98 13 ARG B C 1
ATOM 815 O O . ARG B 1 13 ? -8.68 17.688 12.086 1 98 13 ARG B O 1
ATOM 822 N N . LEU B 1 14 ? -8.805 16.422 13.906 1 98.38 14 LEU B N 1
ATOM 823 C CA . LEU B 1 14 ? -8.852 15.195 13.125 1 98.38 14 LEU B CA 1
ATOM 824 C C . LEU B 1 14 ? -10.07 15.172 12.211 1 98.38 14 LEU B C 1
ATOM 826 O O . LEU B 1 14 ? -11.203 15.344 12.672 1 98.38 14 LEU B O 1
ATOM 830 N N . PRO B 1 15 ? -9.898 15.023 10.836 1 98.38 15 PRO B N 1
ATOM 831 C CA . PRO B 1 15 ? -11.062 14.961 9.945 1 98.38 15 PRO B CA 1
ATOM 832 C C . PRO B 1 15 ? -11.945 13.742 10.195 1 98.38 15 PRO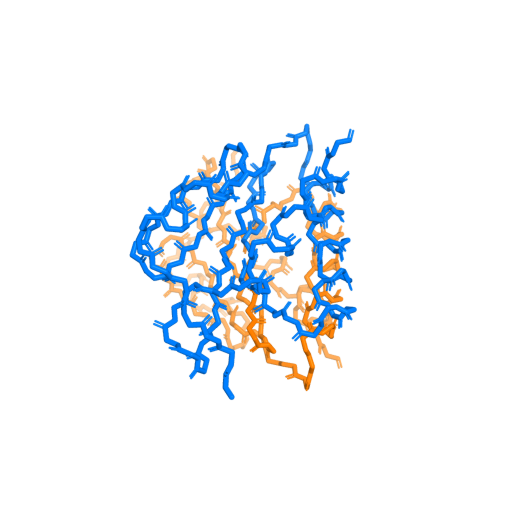 B C 1
ATOM 834 O O . PRO B 1 15 ? -11.492 12.773 10.82 1 98.38 15 PRO B O 1
ATOM 837 N N . ALA B 1 16 ? -13.148 13.766 9.648 1 96.31 16 ALA B N 1
ATOM 838 C CA . ALA B 1 16 ? -14.094 12.664 9.828 1 96.31 16 ALA B CA 1
ATOM 839 C C . ALA B 1 16 ? -13.516 11.352 9.305 1 96.31 16 ALA B C 1
ATOM 841 O O . ALA B 1 16 ? -12.766 11.336 8.328 1 96.31 16 ALA B O 1
ATOM 842 N N . ASP B 1 17 ? -13.773 10.234 10.047 1 98 17 ASP B N 1
ATOM 843 C CA . ASP B 1 17 ? -13.492 8.867 9.641 1 98 17 ASP B CA 1
ATOM 844 C C . ASP B 1 17 ? -12.023 8.516 9.883 1 98 17 ASP B C 1
ATOM 846 O O . ASP B 1 17 ? -11.617 7.363 9.688 1 98 17 ASP B O 1
ATOM 850 N N . TRP B 1 18 ? -11.164 9.516 10.219 1 98.81 18 TRP B N 1
ATOM 851 C CA . TRP B 1 18 ? -9.82 9.219 10.695 1 98.81 18 TRP B CA 1
ATOM 852 C C . TRP B 1 18 ? -9.828 8.883 12.18 1 98.81 18 TRP B C 1
ATOM 854 O O . TRP B 1 18 ? -10.625 9.445 12.945 1 98.81 18 TRP B O 1
ATOM 864 N N . GLU B 1 19 ? -8.938 8.023 12.555 1 98.62 19 GLU B N 1
ATOM 865 C CA . GLU B 1 19 ? -8.797 7.645 13.961 1 98.62 19 GLU B CA 1
ATOM 866 C C . GLU B 1 19 ? -7.344 7.754 14.414 1 98.62 19 GLU B C 1
ATOM 868 O O . GLU B 1 19 ? -6.422 7.52 13.633 1 98.62 19 GLU B O 1
ATOM 873 N N . ARG B 1 20 ? -7.172 8.031 15.688 1 98.38 20 ARG B N 1
ATOM 874 C CA . ARG B 1 20 ? -5.832 8.047 16.266 1 98.38 20 ARG B CA 1
ATOM 875 C C . ARG B 1 20 ? -5.438 6.664 16.766 1 98.38 20 ARG B C 1
ATOM 877 O O . ARG B 1 20 ? -6.199 6.02 17.5 1 98.38 20 ARG B O 1
ATOM 884 N N . GLU B 1 21 ? -4.383 6.211 16.391 1 98.38 21 GLU B N 1
ATOM 885 C CA . GLU B 1 21 ? -3.742 5 16.891 1 98.38 21 GLU B CA 1
ATOM 886 C C . GLU B 1 21 ? -2.324 5.289 17.391 1 98.38 21 GLU B C 1
ATOM 888 O O . GLU B 1 21 ? -1.37 5.223 16.609 1 98.38 21 GLU B O 1
ATOM 893 N N . GLY B 1 22 ? -2.203 5.559 18.688 1 97.56 22 GLY B N 1
ATOM 894 C CA . GLY B 1 22 ? -0.905 5.961 19.203 1 97.56 22 GLY B CA 1
ATOM 895 C C . GLY B 1 22 ? -0.396 7.258 18.609 1 97.56 22 GLY B C 1
ATOM 896 O O . GLY B 1 22 ? -1.067 8.289 18.672 1 97.56 22 GLY B O 1
ATOM 897 N N . ASP B 1 23 ? 0.732 7.215 17.938 1 98.06 23 ASP B N 1
ATOM 898 C CA . ASP B 1 23 ? 1.368 8.406 17.375 1 98.06 23 ASP B CA 1
ATOM 899 C C . ASP B 1 23 ? 1.021 8.57 15.898 1 98.06 23 ASP B C 1
ATOM 901 O O . ASP B 1 23 ? 1.661 9.352 15.195 1 98.06 23 ASP B O 1
ATOM 905 N N . GLU B 1 24 ? 0.031 7.879 15.438 1 98.81 24 GLU B N 1
ATOM 906 C CA . GLU B 1 24 ? -0.398 7.965 14.039 1 98.81 24 GLU B CA 1
ATOM 907 C C . GLU B 1 24 ? -1.884 8.305 13.938 1 98.81 24 GLU B C 1
ATOM 909 O O . GLU B 1 24 ? -2.639 8.086 14.891 1 98.81 24 GLU B O 1
ATOM 914 N N . ILE B 1 25 ? -2.262 8.828 12.781 1 98.88 25 ILE B N 1
ATOM 915 C CA . ILE B 1 25 ? -3.67 8.859 12.406 1 98.88 25 ILE B CA 1
ATOM 916 C C . ILE B 1 25 ? -3.91 7.93 11.219 1 98.88 25 ILE B C 1
ATOM 918 O O . ILE B 1 25 ? -3.053 7.793 10.344 1 98.88 25 ILE B O 1
ATOM 922 N N . VAL B 1 26 ? -5.09 7.266 11.25 1 98.94 26 VAL B N 1
ATOM 923 C CA . VAL B 1 26 ? -5.32 6.16 10.328 1 98.94 26 VAL B CA 1
ATOM 924 C C . VAL B 1 26 ? -6.738 6.25 9.766 1 98.94 26 VAL B C 1
ATOM 926 O O . VAL B 1 26 ? -7.688 6.551 10.492 1 98.94 26 VAL B O 1
ATOM 929 N N . ARG B 1 27 ? -6.906 5.988 8.508 1 98.94 27 ARG B N 1
ATOM 930 C CA . ARG B 1 27 ? -8.203 5.848 7.859 1 98.94 27 ARG B CA 1
ATOM 931 C C . ARG B 1 27 ? -8.164 4.762 6.789 1 98.94 27 ARG B C 1
ATOM 933 O O . ARG B 1 27 ? -7.18 4.633 6.062 1 98.94 27 ARG B O 1
ATOM 940 N N . THR B 1 28 ? -9.242 3.982 6.703 1 98.94 28 THR B N 1
ATOM 941 C CA . THR B 1 28 ? -9.438 3.025 5.621 1 98.94 28 THR B CA 1
ATOM 942 C C . THR B 1 28 ? -10.516 3.51 4.656 1 98.94 28 THR B C 1
ATOM 944 O O . THR B 1 28 ? -11.625 3.852 5.074 1 98.94 28 THR B O 1
ATOM 947 N N . TYR B 1 29 ? -10.133 3.617 3.379 1 98.94 29 TYR B N 1
ATOM 948 C CA . TYR B 1 29 ? -11.047 3.959 2.295 1 98.94 29 TYR B CA 1
ATOM 949 C C . TYR B 1 29 ? -11.555 2.705 1.596 1 98.94 29 TYR B C 1
ATOM 951 O O . TYR B 1 29 ? -10.797 1.767 1.355 1 98.94 29 TYR B O 1
ATOM 959 N N . GLU B 1 30 ? -12.812 2.676 1.269 1 98.81 30 GLU B N 1
ATOM 960 C CA . GLU B 1 30 ? -13.422 1.547 0.566 1 98.81 30 GLU B CA 1
ATOM 961 C C . GLU B 1 30 ? -13.766 1.912 -0.875 1 9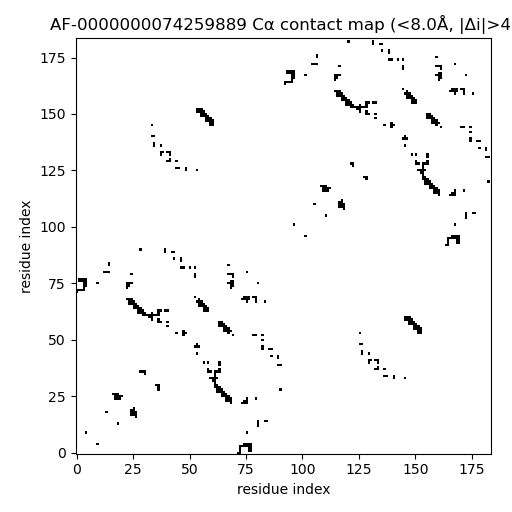8.81 30 GLU B C 1
ATOM 963 O O . GLU B 1 30 ? -14.148 3.049 -1.158 1 98.81 30 GLU B O 1
ATOM 968 N N . PHE B 1 31 ? -13.617 0.907 -1.764 1 98.81 31 PHE B N 1
ATOM 969 C CA . PHE B 1 31 ? -13.859 1.116 -3.186 1 98.81 31 PHE B CA 1
ATOM 970 C C . PHE B 1 31 ? -14.688 -0.023 -3.768 1 98.81 31 PHE B C 1
ATOM 972 O O . PHE B 1 31 ? -14.828 -1.077 -3.145 1 98.81 31 PHE B O 1
ATOM 979 N N . ASP B 1 32 ? -15.18 0.143 -4.969 1 98.38 32 ASP B N 1
ATOM 980 C CA . ASP B 1 32 ? -16.016 -0.857 -5.621 1 98.38 32 ASP B CA 1
ATOM 981 C C . ASP B 1 32 ? -15.164 -1.927 -6.301 1 98.38 32 ASP B C 1
ATOM 983 O O . ASP B 1 32 ? -15.656 -3.016 -6.609 1 98.38 32 ASP B O 1
ATOM 987 N N . SER B 1 33 ? -13.906 -1.568 -6.598 1 98.62 33 SER B N 1
ATOM 988 C CA . SER B 1 33 ? -13.008 -2.51 -7.262 1 98.62 33 SER B CA 1
ATOM 989 C C . SER B 1 33 ? -11.578 -2.355 -6.758 1 98.62 33 SER B C 1
ATOM 991 O O . SER B 1 33 ? -11.219 -1.323 -6.184 1 98.62 33 SER B O 1
ATOM 993 N N . TYR B 1 34 ? -10.82 -3.461 -6.953 1 98.69 34 TYR B N 1
ATOM 994 C CA . TYR B 1 34 ? -9.406 -3.42 -6.605 1 98.69 34 TYR B CA 1
ATOM 995 C C . TYR B 1 34 ? -8.695 -2.285 -7.332 1 98.69 34 TYR B C 1
ATOM 997 O O . TYR B 1 34 ? -7.922 -1.54 -6.73 1 98.69 34 TYR B O 1
ATOM 1005 N N . LEU B 1 35 ? -8.984 -2.125 -8.617 1 98.62 35 LEU B N 1
ATOM 1006 C CA . LEU B 1 35 ? -8.289 -1.151 -9.453 1 98.62 35 LEU B CA 1
ATOM 1007 C C . LEU B 1 35 ? -8.617 0.272 -9.016 1 98.62 35 LEU B C 1
ATOM 1009 O O . LEU B 1 35 ? -7.758 1.158 -9.086 1 98.62 35 LEU B O 1
ATOM 1013 N N . GLU B 1 36 ? -9.797 0.512 -8.555 1 98.75 36 GLU 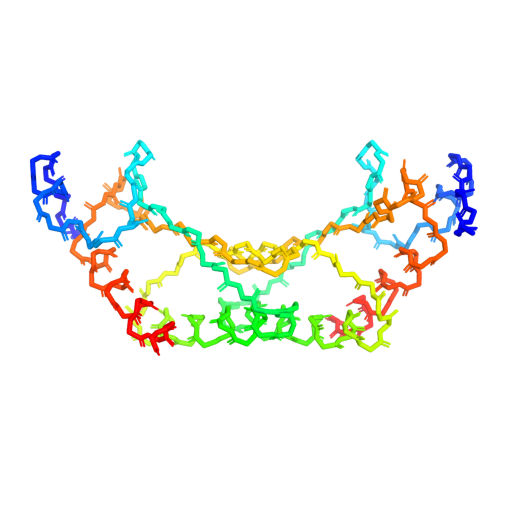B N 1
ATOM 1014 C CA . GLU B 1 36 ? -10.125 1.832 -8.031 1 98.75 36 GLU B CA 1
ATOM 1015 C C . GLU B 1 36 ? -9.289 2.162 -6.797 1 98.75 36 GLU B C 1
ATOM 1017 O O . GLU B 1 36 ? -8.844 3.299 -6.633 1 98.75 36 GLU B O 1
ATOM 1022 N N . GLY B 1 37 ? -9.141 1.183 -5.887 1 98.88 37 GLY B N 1
ATOM 1023 C CA . GLY B 1 37 ? -8.258 1.376 -4.746 1 98.88 37 GLY B CA 1
ATOM 1024 C C . GLY B 1 37 ? -6.824 1.673 -5.145 1 98.88 37 GLY B C 1
ATOM 1025 O O . GLY B 1 37 ? -6.188 2.564 -4.578 1 98.88 37 GLY B O 1
ATOM 1026 N N . VAL B 1 38 ? -6.383 0.912 -6.16 1 98.94 38 VAL B N 1
ATOM 1027 C CA . VAL B 1 38 ? -5.043 1.139 -6.691 1 98.94 38 VAL B CA 1
ATOM 1028 C C . VAL B 1 38 ? -4.926 2.57 -7.207 1 98.94 38 VAL B C 1
ATOM 1030 O O . VAL B 1 38 ? -3.93 3.252 -6.953 1 98.94 38 VAL B O 1
ATOM 1033 N N . GLY B 1 39 ? -5.906 2.984 -7.926 1 98.88 39 GLY B N 1
ATOM 1034 C CA . GLY B 1 39 ? -5.918 4.348 -8.43 1 98.88 39 GLY B CA 1
ATOM 1035 C C . GLY B 1 39 ? -5.871 5.391 -7.328 1 98.88 39 GLY B C 1
ATOM 1036 O O . GLY B 1 39 ? -5.137 6.375 -7.43 1 98.88 39 GLY B O 1
ATOM 1037 N N . PHE B 1 40 ? -6.672 5.223 -6.281 1 98.94 40 PHE B N 1
ATOM 1038 C CA . PHE B 1 40 ? -6.652 6.125 -5.137 1 98.94 40 PHE B CA 1
ATOM 1039 C C . PHE B 1 40 ? -5.262 6.18 -4.512 1 98.94 40 PHE B C 1
ATOM 1041 O O . PHE B 1 40 ? -4.754 7.258 -4.199 1 98.94 40 PHE B O 1
ATOM 1048 N N . ALA B 1 41 ? -4.629 4.996 -4.324 1 98.94 41 ALA B N 1
ATOM 1049 C CA . ALA B 1 41 ? -3.312 4.945 -3.697 1 98.94 41 ALA B CA 1
ATOM 1050 C C . ALA B 1 41 ? -2.279 5.695 -4.531 1 98.94 41 ALA B C 1
ATOM 1052 O O . ALA B 1 41 ? -1.431 6.406 -3.984 1 98.94 41 ALA B O 1
ATOM 1053 N N . ALA B 1 42 ? -2.373 5.512 -5.855 1 98.88 42 ALA B N 1
ATOM 1054 C CA . ALA B 1 42 ? -1.464 6.234 -6.742 1 98.88 42 ALA B CA 1
ATOM 1055 C C . ALA B 1 42 ? -1.67 7.742 -6.633 1 98.88 42 ALA B C 1
ATOM 1057 O O . ALA B 1 42 ? -0.703 8.5 -6.531 1 98.88 42 ALA B O 1
ATOM 1058 N N . GLY B 1 43 ? -2.916 8.172 -6.66 1 98.94 43 GLY B N 1
ATOM 1059 C CA . GLY B 1 43 ? -3.219 9.586 -6.484 1 98.94 43 GLY B CA 1
ATOM 1060 C C . GLY B 1 43 ? -2.756 10.133 -5.148 1 98.94 43 GLY B C 1
ATOM 1061 O O . GLY B 1 43 ? -2.164 11.211 -5.086 1 98.94 43 GLY B O 1
ATOM 1062 N N . ALA B 1 44 ? -3.053 9.398 -4.102 1 98.94 44 ALA B N 1
ATOM 1063 C CA . ALA B 1 44 ? -2.623 9.781 -2.76 1 98.94 44 ALA B CA 1
ATOM 1064 C C . ALA B 1 44 ? -1.102 9.883 -2.68 1 98.94 44 ALA B C 1
ATOM 1066 O O . ALA B 1 44 ? -0.565 10.789 -2.039 1 98.94 44 ALA B O 1
ATOM 1067 N N . GLY B 1 45 ? -0.436 8.906 -3.311 1 98.94 45 GLY B N 1
ATOM 1068 C CA . GLY B 1 45 ? 1.015 8.984 -3.387 1 98.94 45 GLY B CA 1
ATOM 1069 C C . GLY B 1 45 ? 1.514 10.266 -4.027 1 98.94 45 GLY B C 1
ATOM 1070 O O . GLY B 1 45 ? 2.506 10.844 -3.576 1 98.94 45 GLY B O 1
ATOM 1071 N N . GLY B 1 46 ? 0.884 10.648 -5.133 1 98.75 46 GLY B N 1
ATOM 1072 C CA . GLY B 1 46 ? 1.223 11.914 -5.762 1 98.75 46 GLY B CA 1
ATOM 1073 C C . GLY B 1 46 ? 1.047 13.109 -4.84 1 98.75 46 GLY B C 1
ATOM 1074 O O . GLY B 1 46 ? 1.906 13.992 -4.785 1 98.75 46 GLY B O 1
ATOM 1075 N N . LEU B 1 47 ? -0.045 13.18 -4.121 1 98.88 47 LEU B N 1
ATOM 1076 C CA . LEU B 1 47 ? -0.299 14.242 -3.158 1 98.88 47 LEU B CA 1
ATOM 1077 C C . LEU B 1 47 ? 0.757 14.25 -2.057 1 98.88 47 LEU B C 1
ATOM 1079 O O . LEU B 1 47 ? 1.198 15.312 -1.617 1 98.88 47 LEU B O 1
ATOM 1083 N N . ALA B 1 48 ? 1.096 13.086 -1.601 1 98.88 48 ALA B N 1
ATOM 1084 C CA . ALA B 1 48 ? 2.113 12.93 -0.564 1 98.88 48 ALA B CA 1
ATOM 1085 C C . ALA B 1 48 ? 3.451 13.508 -1.019 1 98.88 48 ALA B C 1
ATOM 1087 O O . ALA B 1 48 ? 4.129 14.195 -0.251 1 98.88 48 ALA B O 1
ATOM 1088 N N . GLU B 1 49 ? 3.809 13.211 -2.262 1 98.56 49 GLU B N 1
ATOM 1089 C CA . GLU B 1 49 ? 5.039 13.742 -2.836 1 98.56 49 GLU B CA 1
ATOM 1090 C C . GLU B 1 49 ? 5 15.266 -2.914 1 98.56 49 GLU B C 1
ATOM 1092 O O . GLU B 1 49 ? 5.977 15.938 -2.566 1 98.56 49 GLU B O 1
ATOM 1097 N N . GLU B 1 50 ? 3.916 15.766 -3.373 1 98.25 50 GLU B N 1
ATOM 1098 C CA . GLU B 1 50 ? 3.742 17.219 -3.465 1 98.25 50 GLU B CA 1
ATOM 1099 C C . GLU B 1 50 ? 3.9 17.875 -2.1 1 98.25 50 GLU B C 1
ATOM 1101 O O . GLU B 1 50 ? 4.48 18.953 -1.994 1 98.25 50 GLU B O 1
ATOM 1106 N N . ALA B 1 51 ? 3.396 17.25 -1.127 1 98.19 51 ALA B N 1
ATOM 1107 C CA . ALA B 1 51 ? 3.408 17.797 0.232 1 98.19 51 ALA B CA 1
ATOM 1108 C C . ALA B 1 51 ? 4.738 17.5 0.922 1 98.19 51 ALA B C 1
ATOM 1110 O O . ALA B 1 51 ? 4.98 17.969 2.037 1 98.19 51 ALA B O 1
ATOM 1111 N N . PHE B 1 52 ? 5.559 16.703 0.303 1 97.44 52 PHE B N 1
ATOM 1112 C CA . PHE B 1 52 ? 6.793 16.203 0.896 1 97.44 52 PHE B CA 1
ATOM 1113 C C . PHE B 1 52 ? 6.527 15.57 2.258 1 97.44 52 PHE B C 1
ATOM 1115 O O . PHE B 1 52 ? 7.215 15.867 3.232 1 97.44 52 PHE B O 1
ATOM 1122 N N . HIS B 1 53 ? 5.578 14.773 2.385 1 98.31 53 HIS B N 1
ATOM 1123 C CA . HIS B 1 53 ? 5.105 14.016 3.537 1 98.31 53 HIS B CA 1
ATOM 1124 C C . HIS B 1 53 ? 4.582 12.648 3.115 1 98.31 53 HIS B C 1
ATOM 1126 O O . HIS B 1 53 ? 3.607 12.555 2.365 1 98.31 53 HIS B O 1
ATOM 1132 N N . HIS B 1 54 ? 5.293 11.594 3.631 1 98.62 54 HIS B N 1
ATOM 1133 C CA . HIS B 1 54 ? 5.137 10.305 2.975 1 98.62 54 HIS B CA 1
ATOM 1134 C C . HIS B 1 54 ? 4.473 9.289 3.904 1 98.62 54 HIS B C 1
ATOM 1136 O O . HIS B 1 54 ? 5.129 8.711 4.773 1 98.62 54 HIS B O 1
ATOM 1142 N N . PRO B 1 55 ? 3.209 8.984 3.701 1 98.88 55 PRO B N 1
ATOM 1143 C CA . PRO B 1 55 ? 2.441 8.016 4.492 1 98.88 55 PRO B CA 1
ATOM 1144 C C . PRO B 1 55 ? 2.844 6.57 4.215 1 98.88 55 PRO B C 1
ATOM 1146 O O . PRO B 1 55 ? 3.615 6.309 3.289 1 98.88 55 PRO B O 1
ATOM 1149 N N . GLU B 1 56 ? 2.402 5.711 5.043 1 98.94 56 GLU B N 1
ATOM 1150 C CA . GLU B 1 56 ? 2.238 4.316 4.641 1 98.94 56 GLU B CA 1
ATOM 1151 C C . GLU B 1 56 ? 0.857 4.074 4.039 1 98.94 56 GLU B C 1
ATOM 1153 O O . GLU B 1 56 ? -0.149 4.551 4.57 1 98.94 56 GLU B O 1
ATOM 1158 N N . LEU B 1 57 ? 0.756 3.424 2.898 1 99 57 LEU B N 1
ATOM 1159 C CA . LEU B 1 57 ? -0.493 3.039 2.25 1 99 57 LEU B CA 1
ATOM 1160 C C . LEU B 1 57 ? -0.564 1.528 2.061 1 99 57 LEU B C 1
ATOM 1162 O O . LEU B 1 57 ? 0.379 0.917 1.554 1 99 57 LEU B O 1
ATOM 1166 N N . THR B 1 58 ? -1.586 0.925 2.502 1 99 58 THR B N 1
ATOM 1167 C CA . THR B 1 58 ? -1.816 -0.496 2.271 1 99 58 THR B CA 1
ATOM 1168 C C . THR B 1 58 ? -3.01 -0.707 1.345 1 99 58 THR B C 1
ATOM 1170 O O . THR B 1 58 ? -4.133 -0.316 1.672 1 99 58 THR B O 1
ATOM 1173 N N . ILE B 1 59 ? -2.693 -1.268 0.216 1 99 59 ILE B N 1
ATOM 1174 C CA . ILE B 1 59 ? -3.727 -1.631 -0.748 1 99 59 ILE B CA 1
ATOM 1175 C C . ILE B 1 59 ? -4.18 -3.068 -0.502 1 99 59 ILE B C 1
ATOM 1177 O O . ILE B 1 59 ? -3.373 -4 -0.57 1 99 59 ILE B O 1
ATOM 1181 N N . GLY B 1 60 ? -5.41 -3.252 -0.182 1 98.75 60 GLY B N 1
ATOM 1182 C CA . GLY B 1 60 ? -6.051 -4.555 -0.087 1 98.75 60 GLY B CA 1
ATOM 1183 C C . GLY B 1 60 ? -7.203 -4.727 -1.057 1 98.75 60 GLY B C 1
ATOM 1184 O O . GLY B 1 60 ? -7.355 -3.938 -1.992 1 98.75 60 GLY B O 1
ATOM 1185 N N . TRP B 1 61 ? -7.941 -5.859 -0.77 1 98.06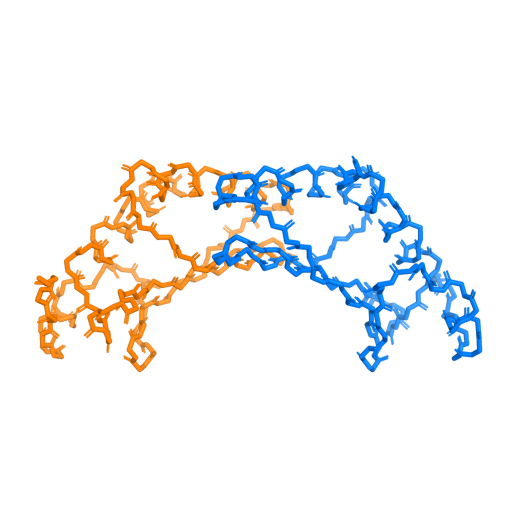 61 TRP B N 1
ATOM 1186 C CA . TRP B 1 61 ? -9.102 -6.117 -1.615 1 98.06 61 TRP B CA 1
ATOM 1187 C C . TRP B 1 61 ? -10.141 -5.008 -1.472 1 98.06 61 TRP B C 1
ATOM 1189 O O . TRP B 1 61 ? -10.867 -4.957 -0.482 1 98.06 61 TRP B O 1
ATOM 1199 N N . ARG B 1 62 ? -10.219 -4.137 -2.35 1 98.44 62 ARG B N 1
ATOM 1200 C CA . ARG B 1 62 ? -11.203 -3.07 -2.496 1 98.44 62 ARG B CA 1
ATOM 1201 C C . ARG B 1 62 ? -11.117 -2.084 -1.336 1 98.44 62 ARG B C 1
ATOM 1203 O O . ARG B 1 62 ? -12.133 -1.549 -0.893 1 98.44 62 ARG B O 1
ATOM 1210 N N . GLU B 1 63 ? -9.984 -1.877 -0.806 1 98.88 63 GLU B N 1
ATOM 1211 C CA . GLU B 1 63 ? -9.773 -0.892 0.25 1 98.88 63 GLU B CA 1
ATOM 1212 C C . GLU B 1 63 ? -8.32 -0.423 0.281 1 98.88 63 GLU B C 1
ATOM 1214 O O . GLU B 1 63 ? -7.422 -1.139 -0.166 1 98.88 63 GLU B O 1
ATOM 1219 N N . VAL B 1 64 ? -8.117 0.767 0.804 1 99 64 VAL B N 1
ATOM 1220 C CA . VAL B 1 64 ? -6.789 1.325 1.049 1 99 64 VAL B CA 1
ATOM 1221 C C . VAL B 1 64 ? -6.73 1.92 2.455 1 99 64 VAL B C 1
ATOM 1223 O O . VAL B 1 64 ? -7.559 2.762 2.814 1 99 64 VAL B O 1
ATOM 1226 N N . GLU B 1 65 ? -5.82 1.438 3.234 1 99 65 GLU B N 1
ATOM 1227 C CA . GLU B 1 65 ? -5.535 2.062 4.523 1 99 65 GLU B CA 1
ATOM 1228 C C . GLU B 1 65 ? -4.406 3.082 4.406 1 99 65 GLU B C 1
ATOM 1230 O O . GLU B 1 65 ? -3.361 2.795 3.82 1 99 65 GLU B O 1
ATOM 1235 N N . ALA B 1 66 ? -4.656 4.238 4.957 1 99 66 ALA B N 1
ATOM 1236 C CA . ALA B 1 66 ? -3.635 5.277 5.039 1 99 66 ALA B CA 1
ATOM 1237 C C . ALA B 1 66 ? -3.223 5.527 6.484 1 99 66 ALA B C 1
ATOM 1239 O O . ALA B 1 66 ? -4.074 5.664 7.367 1 99 66 ALA B O 1
ATOM 1240 N N . ARG B 1 67 ? -1.965 5.547 6.773 1 98.94 67 ARG B N 1
ATOM 1241 C CA . ARG B 1 67 ? -1.392 5.902 8.07 1 98.94 67 ARG B CA 1
ATOM 1242 C C . ARG B 1 67 ? -0.451 7.094 7.945 1 98.94 67 ARG B C 1
ATOM 1244 O O . ARG B 1 67 ? 0.435 7.105 7.09 1 98.94 67 ARG B O 1
ATOM 1251 N N . LEU B 1 68 ? -0.701 8.109 8.766 1 98.94 68 LEU B N 1
ATOM 1252 C CA . LEU B 1 68 ? 0.082 9.344 8.719 1 98.94 68 LEU B CA 1
ATOM 1253 C C . LEU B 1 68 ? 0.718 9.633 10.07 1 98.94 68 LEU B C 1
ATOM 1255 O O . LEU B 1 68 ? 0.073 9.477 11.109 1 98.94 68 LEU B O 1
ATOM 1259 N N . THR B 1 69 ? 1.928 9.969 10.102 1 98.75 69 THR B N 1
ATOM 1260 C CA . THR B 1 69 ? 2.703 10.477 11.234 1 98.75 69 THR B CA 1
ATOM 1261 C C . THR B 1 69 ? 3.93 11.234 10.742 1 98.75 69 THR B C 1
ATOM 1263 O O . THR B 1 69 ? 4.379 11.047 9.617 1 98.75 69 THR B O 1
ATOM 1266 N N . THR B 1 70 ? 4.434 12.133 11.523 1 98.38 70 THR B N 1
ATOM 1267 C CA . THR B 1 70 ? 5.719 12.773 11.266 1 98.38 70 THR B CA 1
ATOM 1268 C C . THR B 1 70 ? 6.832 12.086 12.055 1 98.38 70 THR B C 1
ATOM 1270 O O . THR B 1 70 ? 7.039 12.383 13.234 1 98.38 70 THR B O 1
ATOM 1273 N N . HIS B 1 71 ? 7.605 11.273 11.391 1 96.44 71 HIS B N 1
ATOM 1274 C CA . HIS B 1 71 ? 8.562 10.383 12.039 1 96.44 71 HIS B CA 1
ATOM 1275 C C . HIS B 1 71 ? 9.609 11.172 12.812 1 96.44 71 HIS B C 1
ATOM 1277 O O . HIS B 1 71 ? 9.938 10.828 13.953 1 96.44 71 HIS B O 1
ATOM 1283 N N . ASP B 1 72 ? 10.086 12.25 12.164 1 95.19 72 ASP B N 1
ATOM 1284 C CA . ASP B 1 72 ? 11.188 12.977 12.789 1 95.19 72 ASP B CA 1
ATOM 1285 C C . ASP B 1 72 ? 10.719 13.758 14.008 1 95.19 72 ASP B C 1
ATOM 1287 O O . ASP B 1 72 ? 11.523 14.117 14.867 1 95.19 72 ASP B O 1
ATOM 1291 N N . ALA B 1 73 ? 9.43 14.07 14.094 1 96.94 73 ALA B N 1
ATOM 1292 C CA . ALA B 1 73 ? 8.852 14.758 15.242 1 96.94 73 ALA B CA 1
ATOM 1293 C C . ALA B 1 73 ? 8.438 13.766 16.328 1 96.94 73 ALA B C 1
ATOM 1295 O O . ALA B 1 73 ? 8.203 14.148 17.469 1 96.94 73 ALA B O 1
ATOM 1296 N N . GLY B 1 74 ? 8.234 12.484 15.898 1 97 74 GLY B N 1
ATOM 1297 C CA . GLY B 1 74 ? 7.848 11.438 16.844 1 97 74 GLY B CA 1
ATOM 1298 C C . GLY B 1 74 ? 6.355 11.406 17.109 1 97 74 GLY B C 1
ATOM 1299 O O . GLY B 1 74 ? 5.926 10.984 18.188 1 97 74 GLY B O 1
ATOM 1300 N N . GLY B 1 75 ? 5.551 11.938 16.188 1 98.38 75 GLY B N 1
ATOM 1301 C CA . GLY B 1 75 ? 4.109 11.961 16.391 1 98.38 75 GLY B CA 1
ATOM 1302 C C . GLY B 1 75 ? 3.365 12.742 15.328 1 98.38 75 GLY B C 1
ATOM 1303 O O . GLY B 1 75 ? 3.785 12.781 14.164 1 98.38 75 GLY B O 1
ATOM 1304 N N . ILE B 1 76 ? 2.201 13.234 15.711 1 98.81 76 ILE B N 1
ATOM 1305 C CA . ILE B 1 76 ? 1.271 13.844 14.773 1 98.81 76 ILE B CA 1
ATOM 1306 C C . ILE B 1 76 ? 1.503 15.359 14.734 1 98.81 76 ILE B C 1
ATOM 1308 O O . ILE B 1 76 ? 1.594 16 15.773 1 98.81 76 ILE B O 1
ATOM 1312 N N . THR B 1 77 ? 1.684 15.945 13.57 1 98.69 77 THR B N 1
ATOM 1313 C CA . THR B 1 77 ? 1.867 17.375 13.336 1 98.69 77 THR B CA 1
ATOM 1314 C C . THR B 1 77 ? 0.795 17.906 12.398 1 98.69 77 THR B C 1
ATOM 1316 O O . THR B 1 77 ? -0.07 17.156 11.938 1 98.69 77 THR B O 1
ATOM 1319 N N . ASP B 1 78 ? 0.908 19.188 12.078 1 98.19 78 ASP B N 1
ATOM 1320 C CA . ASP B 1 78 ? -0.026 19.828 11.148 1 98.19 78 ASP B CA 1
ATOM 1321 C C . ASP B 1 78 ? 0.046 19.172 9.766 1 98.19 78 ASP B C 1
ATOM 1323 O O . ASP B 1 78 ? -0.963 19.078 9.07 1 98.19 78 ASP B O 1
ATOM 1327 N N . SER B 1 79 ? 1.244 18.734 9.359 1 98.56 79 SER B N 1
ATOM 1328 C CA . SER B 1 79 ? 1.421 18.109 8.055 1 98.56 79 SER B CA 1
ATOM 1329 C C . SER B 1 79 ? 0.556 16.859 7.914 1 98.56 79 SER B C 1
ATOM 1331 O O . SER B 1 79 ? 0.047 16.562 6.828 1 98.56 79 SER B O 1
ATOM 1333 N N . ASP B 1 80 ? 0.398 16.156 9 1 98.81 80 ASP B N 1
ATOM 1334 C CA . ASP B 1 80 ? -0.411 14.938 8.984 1 98.81 80 ASP B CA 1
ATOM 1335 C C . ASP B 1 80 ? -1.892 15.266 8.805 1 98.81 80 ASP B C 1
ATOM 1337 O O . ASP B 1 80 ? -2.578 14.633 7.996 1 98.81 80 ASP B O 1
ATOM 1341 N N . ILE B 1 81 ? -2.348 16.297 9.523 1 98.75 81 ILE B N 1
ATOM 1342 C CA . ILE B 1 81 ? -3.744 16.719 9.445 1 98.75 81 ILE B CA 1
ATOM 1343 C C . ILE B 1 81 ? -4.039 17.25 8.047 1 98.75 81 ILE B C 1
ATOM 1345 O O . ILE B 1 81 ? -5.051 16.891 7.438 1 98.75 81 ILE B O 1
ATOM 1349 N N . ASP B 1 82 ? -3.139 18.062 7.566 1 98.56 82 ASP B N 1
ATOM 1350 C CA . ASP B 1 82 ? -3.318 18.672 6.254 1 98.56 82 ASP B CA 1
ATOM 1351 C C . ASP B 1 82 ? -3.383 17.625 5.156 1 98.56 82 ASP B C 1
ATOM 1353 O O . ASP B 1 82 ? -4.234 17.688 4.266 1 98.56 82 ASP B O 1
ATOM 1357 N N . LEU B 1 83 ? -2.504 16.625 5.211 1 98.88 83 LEU B N 1
ATOM 1358 C CA . LEU B 1 83 ? -2.484 15.594 4.184 1 98.88 83 LEU B CA 1
ATOM 1359 C C . LEU B 1 83 ? -3.715 14.703 4.289 1 98.88 83 LEU B C 1
ATOM 1361 O O . LEU B 1 83 ? -4.262 14.266 3.273 1 98.88 83 LEU B O 1
ATOM 1365 N N . ALA B 1 84 ? -4.133 14.414 5.48 1 98.88 84 ALA B N 1
ATOM 1366 C CA . ALA B 1 84 ? -5.363 13.656 5.691 1 98.88 84 ALA B CA 1
ATOM 1367 C C . ALA B 1 84 ? -6.543 14.32 4.984 1 98.88 84 ALA B C 1
ATOM 1369 O O . ALA B 1 84 ? -7.336 13.641 4.324 1 98.88 84 ALA B O 1
ATOM 1370 N N . GLU B 1 85 ? -6.621 15.617 5.129 1 98.81 85 GLU B N 1
ATOM 1371 C CA . GLU B 1 85 ? -7.703 16.359 4.48 1 98.81 85 GLU B CA 1
ATOM 1372 C C . GLU B 1 85 ? -7.605 16.25 2.959 1 98.81 85 GLU B C 1
ATOM 1374 O O . GLU B 1 85 ? -8.625 16.125 2.273 1 98.81 85 GLU B O 1
ATOM 1379 N N . ARG B 1 86 ? -6.441 16.312 2.453 1 98.81 86 ARG B N 1
ATOM 1380 C CA . ARG B 1 86 ? -6.234 16.188 1.014 1 98.81 86 ARG B CA 1
ATOM 1381 C C . ARG B 1 86 ? -6.633 14.805 0.519 1 98.81 86 ARG B C 1
ATOM 1383 O O . ARG B 1 86 ? -7.199 14.664 -0.568 1 98.81 86 ARG B O 1
ATOM 1390 N N . PHE B 1 87 ? -6.285 13.742 1.306 1 98.94 87 PHE B N 1
ATOM 1391 C CA . PHE B 1 87 ? -6.691 12.391 0.94 1 98.94 87 PHE B CA 1
ATOM 1392 C C . PHE B 1 87 ? -8.211 12.273 0.917 1 98.94 87 PHE B C 1
ATOM 1394 O O . PHE B 1 87 ? -8.773 11.625 0.031 1 98.94 87 PHE B O 1
ATOM 1401 N N . ASP B 1 88 ? -8.867 12.938 1.836 1 98.75 88 ASP B N 1
ATOM 1402 C CA . ASP B 1 88 ? -10.328 12.898 1.876 1 98.75 88 ASP B CA 1
ATOM 1403 C C . ASP B 1 88 ? -10.93 13.562 0.64 1 98.75 88 ASP B C 1
ATOM 1405 O O . ASP B 1 88 ? -11.906 13.07 0.075 1 98.75 88 ASP B O 1
ATOM 1409 N N . GLU B 1 89 ? -10.375 14.656 0.257 1 98.5 89 GLU B N 1
ATOM 1410 C CA . GLU B 1 89 ? -10.844 15.336 -0.946 1 98.5 89 GLU B CA 1
ATOM 1411 C C . GLU B 1 89 ? -10.648 14.469 -2.186 1 98.5 89 GLU B C 1
ATOM 1413 O O . GLU B 1 89 ? -11.5 14.453 -3.076 1 98.5 89 GLU B O 1
ATOM 1418 N N . LEU B 1 90 ? -9.547 13.82 -2.223 1 98.62 90 LEU B N 1
ATOM 1419 C CA . LEU B 1 90 ? -9.25 12.938 -3.348 1 98.62 90 LEU B CA 1
ATOM 1420 C C . LEU B 1 90 ? -10.273 11.812 -3.439 1 98.62 90 LEU B C 1
ATOM 1422 O O . LEU B 1 90 ? -10.641 11.391 -4.539 1 98.62 90 LEU B O 1
ATOM 1426 N N . ALA B 1 91 ? -10.68 11.297 -2.338 1 98.06 91 ALA B N 1
ATOM 1427 C CA . ALA B 1 91 ? -11.57 10.141 -2.281 1 98.06 91 ALA B CA 1
ATOM 1428 C C . ALA B 1 91 ? -13.016 10.555 -2.553 1 98.06 91 ALA B C 1
ATOM 1430 O O . ALA B 1 91 ? -13.875 9.695 -2.785 1 98.06 91 ALA B O 1
ATOM 1431 N N . ASP B 1 92 ? -13.43 11.844 -2.389 1 90.62 92 ASP B N 1
ATOM 1432 C CA . ASP B 1 92 ? -14.773 12.352 -2.617 1 90.62 92 ASP B CA 1
ATOM 1433 C C . ASP B 1 92 ? -15.102 12.406 -4.109 1 90.62 92 ASP B C 1
ATOM 1435 O O . ASP B 1 92 ? -16.219 12.117 -4.516 1 90.62 92 ASP B O 1
#

Radius of gyration: 17.65 Å; Cα contacts (8 Å, |Δi|>4): 333; chains: 2; bounding box: 31×50×38 Å

Sequence (184 aa):
MADLLSDEEVSERLPADWEREGDEIVRTYEFDSYLEGVGFAAGAGGLAEEAFHHPELTIGWREVEARLTTHDAGGITDSDIDLAERFDELADMADLLSDEEVSERLPADWEREGDEIVRTYEFDSYLEGVGFAAGAGGLAEEAFHHPELTIGWREVEARLTTHDAGGITDSDIDLAERFDELAD

Nearest PDB structures (foldseek):
  2ebb-assembly1_A-2  TM=9.736E-01  e=1.019E-08  Geobacillus kaustophilus
  3jst-assembly2_B  TM=9.413E-01  e=1.073E-07  Brucella melitensis
  1usm-assembly1_A-2  TM=9.662E-01  e=4.638E-07  Thermus thermophilus HB8
  4wil-assembly1_A  TM=8.927E-01  e=1.786E-07  Mus musculus
  2v6u-assembly1_A  TM=8.334E-01  e=4.638E-07  Toxoplasma gondii RH

Foldseek 3Di:
DFDDDDPVRCVVLADPQWDDDDQKIKHKDFAPALVVLVVLVVVLQVLCVVLVFGWDWDRDGRMIMTIGHDVVNPGHGPSRSVSNVVSVVSRD/DFDDDDPVRCVVLADPQWDDDDQKIKHKDFAPALVVLVVLVVVLQVLCVVLVFGWDWDRDGRMIMTIGHDVVNPGHGPSRSVSNVVSVVSSD

Secondary structure (DSSP, 8-state):
-PPPPPHHHHHHHPPTT-EEETTEEEEEEE-SSHHHHHHHHHHHHHHHHHTT---EEEEETTEEEEEE-BTTTTB--HHHHHHHHHHHHHH-/-PPPPPHHHHHHHPPTT-EEETTEEEEEEE-SSHHHHHHHHHHHHHHHHHTT---EEEEETTEEEEEE-BTTTTB--HHHHHHHHHHHHHH-

Solvent-accessible surface area (backbone atoms only — not comparable to full-atom values): 10078 Å² total; per-residue (Å²): 130,73,61,68,53,50,74,66,53,46,68,71,61,55,57,89,81,52,43,79,60,88,52,30,39,36,36,72,48,78,44,94,34,50,64,55,24,37,50,49,51,40,51,45,44,51,52,23,58,74,67,72,47,78,49,39,37,36,38,38,86,23,22,31,37,41,39,33,49,37,75,93,63,68,21,42,30,66,68,39,51,54,49,52,53,53,48,50,59,71,73,106,128,72,61,67,53,50,74,68,52,46,67,73,62,54,56,89,82,52,43,79,58,87,51,28,40,36,34,74,47,78,44,97,35,50,66,54,25,37,49,50,51,41,51,45,44,52,52,22,58,74,68,71,48,78,48,40,36,35,39,38,88,23,22,32,37,40,39,33,50,36,74,93,64,68,21,41,29,65,68,38,51,54,48,50,52,53,48,51,58,70,74,106

pLDDT: mean 97.65, std 4.22, range [65.19, 99.0]

Organism: NCBI:txid2743089